Protein AF-A0AAV4QN99-F1 (afdb_monomer_lite)

pLDDT: mean 83.38, std 10.99, range [35.06, 96.81]

Foldseek 3Di:
DLCLLPVVLLCLAQVLVLVLVVLVVLLVVQDDDDDLVVLVVVLVVLVVVLLVVLVVVLVVCVVVVPPVSVLSVLVNVLLCVLCVVVVVVDVVVDDDDDPVNVVVSLVRSLPVSLVVLVVVVVVCSVVLSVQQLQVFQPDASVVVSNVVSSVSSCVSCSSVSSCSSSDPCSPVSSVVSVVSNVVSVCCLVVHCSSPNADPDPVRGRDQDKDKDKDFDADPVRHTPDIDIDIDGGRSHNCGCVVVVVVPVVVVPDDDDDPVPPD

Radius of gyration: 26.8 Å; chains: 1; bounding box: 78×37×74 Å

Structure (mmCIF, N/CA/C/O backbone):
data_AF-A0AAV4QN99-F1
#
_entry.id   AF-A0AAV4QN99-F1
#
loop_
_atom_site.group_PDB
_atom_site.id
_atom_site.type_symbol
_atom_site.label_atom_id
_atom_site.label_alt_id
_atom_site.label_comp_id
_atom_site.label_asym_id
_atom_site.label_entity_id
_atom_site.label_seq_id
_atom_site.pdbx_PDB_ins_code
_atom_site.Cartn_x
_atom_site.Cartn_y
_atom_site.Cartn_z
_atom_site.occupancy
_atom_site.B_iso_or_equiv
_atom_site.auth_seq_id
_atom_site.auth_comp_id
_atom_site.auth_asym_id
_atom_site.auth_atom_id
_atom_site.pdbx_PDB_model_num
ATOM 1 N N . MET A 1 1 ? -4.258 -3.220 14.840 1.00 84.44 1 MET A N 1
ATOM 2 C CA . MET A 1 1 ? -5.247 -2.124 14.948 1.00 84.44 1 MET A CA 1
ATOM 3 C C . MET A 1 1 ? -4.637 -0.734 15.133 1.00 84.44 1 MET A C 1
ATOM 5 O O . MET A 1 1 ? -5.381 0.238 15.104 1.00 84.44 1 MET A O 1
ATOM 9 N N . SER A 1 2 ? -3.315 -0.587 15.288 1.00 87.25 2 SER A N 1
ATOM 10 C CA . SER A 1 2 ? -2.659 0.716 15.518 1.00 87.25 2 SER A CA 1
ATOM 11 C C . SER A 1 2 ? -2.941 1.766 14.436 1.00 87.25 2 SER A C 1
ATOM 13 O O . SER A 1 2 ? -2.958 2.962 14.705 1.00 87.25 2 SER A O 1
ATOM 15 N N . TRP A 1 3 ? -3.226 1.319 13.217 1.00 89.19 3 TRP A N 1
ATOM 16 C CA . TRP A 1 3 ? -3.578 2.150 12.072 1.00 89.19 3 TRP A CA 1
ATOM 17 C C . TRP A 1 3 ? -5.011 2.709 12.086 1.00 89.19 3 TRP A C 1
ATOM 19 O O . TRP A 1 3 ? -5.325 3.534 11.235 1.00 89.19 3 TRP A O 1
ATOM 29 N N . TYR A 1 4 ? -5.887 2.291 13.010 1.00 87.81 4 TYR A N 1
ATOM 30 C CA . TYR A 1 4 ? -7.294 2.719 13.007 1.00 87.81 4 TYR A CA 1
ATOM 31 C C . TYR A 1 4 ? -7.446 4.229 13.242 1.00 87.81 4 TYR A C 1
ATOM 33 O O . TYR A 1 4 ? -8.118 4.906 12.469 1.00 87.81 4 TYR A O 1
ATOM 41 N N . ARG A 1 5 ? -6.756 4.770 14.256 1.00 86.75 5 ARG A N 1
ATOM 42 C CA . ARG A 1 5 ? -6.663 6.221 14.496 1.00 86.75 5 ARG A CA 1
ATOM 43 C C . ARG A 1 5 ? -5.752 6.917 13.485 1.00 86.75 5 ARG A C 1
ATOM 45 O O . ARG A 1 5 ? -6.004 8.049 13.090 1.00 86.75 5 ARG A O 1
ATOM 52 N N . SER A 1 6 ? -4.683 6.232 13.089 1.00 88.75 6 SER A N 1
ATOM 53 C CA . SER A 1 6 ? -3.570 6.799 12.325 1.00 88.75 6 SER A CA 1
ATOM 54 C C . SER A 1 6 ? -3.326 6.000 11.034 1.00 88.75 6 SER A C 1
ATOM 56 O O . SER A 1 6 ? -2.376 5.212 10.978 1.00 88.75 6 SER A O 1
ATOM 58 N N . PRO A 1 7 ? -4.141 6.198 9.975 1.00 88.44 7 PRO A N 1
ATOM 59 C CA . PRO A 1 7 ? -4.063 5.440 8.719 1.00 88.44 7 PRO A CA 1
ATOM 60 C C . PRO A 1 7 ? -2.683 5.405 8.060 1.00 88.44 7 PRO A C 1
ATOM 62 O O . PRO A 1 7 ? -2.312 4.420 7.429 1.00 88.44 7 PRO A O 1
ATOM 65 N N . PHE A 1 8 ? -1.885 6.461 8.225 1.00 89.25 8 PHE A N 1
ATOM 66 C CA . PHE A 1 8 ? -0.542 6.550 7.648 1.00 89.25 8 PHE A CA 1
ATOM 67 C C . PHE A 1 8 ? 0.412 5.453 8.155 1.00 89.25 8 PHE A C 1
ATOM 69 O O . PHE A 1 8 ? 1.370 5.106 7.462 1.00 89.25 8 PHE A O 1
ATOM 76 N N . LEU A 1 9 ? 0.141 4.859 9.325 1.00 92.56 9 LEU A N 1
ATOM 77 C CA . LEU A 1 9 ? 0.922 3.740 9.857 1.00 92.56 9 LEU A CA 1
ATOM 78 C C . LEU A 1 9 ? 0.836 2.491 8.970 1.00 92.56 9 LEU A C 1
ATOM 80 O O . LEU A 1 9 ? 1.780 1.703 8.961 1.00 92.56 9 LEU A O 1
ATOM 84 N N . VAL A 1 10 ? -0.237 2.327 8.183 1.00 92.69 10 VAL A N 1
ATOM 85 C CA . VAL A 1 10 ? -0.380 1.220 7.219 1.00 92.69 10 VAL A CA 1
ATOM 86 C C . VAL A 1 10 ? 0.782 1.209 6.228 1.00 92.69 10 VAL A C 1
ATOM 88 O O . VAL A 1 10 ? 1.364 0.159 5.953 1.00 92.69 10 VAL A O 1
ATOM 91 N N . THR A 1 11 ? 1.166 2.384 5.728 1.00 91.69 11 THR A N 1
ATOM 92 C CA . THR A 1 11 ? 2.253 2.530 4.755 1.00 91.69 11 THR A CA 1
ATOM 93 C C . THR A 1 11 ? 3.586 2.075 5.336 1.00 91.69 11 THR A C 1
ATOM 95 O O . THR A 1 11 ? 4.326 1.356 4.673 1.00 91.69 11 THR A O 1
ATOM 98 N N . GLY A 1 12 ? 3.885 2.449 6.580 1.00 92.25 12 GLY A N 1
ATOM 99 C CA . GLY A 1 12 ? 5.125 2.060 7.250 1.00 92.25 12 GLY A CA 1
ATOM 100 C C . GLY A 1 12 ? 5.166 0.579 7.628 1.00 92.25 12 GLY A C 1
ATOM 101 O O . GLY A 1 12 ? 6.139 -0.111 7.331 1.00 92.25 12 GLY A O 1
ATOM 102 N N . LEU A 1 13 ? 4.089 0.085 8.241 1.00 92.81 13 LEU A N 1
ATOM 103 C CA . LEU A 1 13 ? 4.016 -1.275 8.777 1.00 92.81 13 LEU A CA 1
ATOM 104 C C . LEU A 1 13 ? 3.879 -2.330 7.678 1.00 92.81 13 LEU A C 1
ATOM 106 O O . LEU A 1 13 ? 4.613 -3.316 7.679 1.00 92.81 13 LEU A O 1
ATOM 110 N N . TYR A 1 14 ? 2.955 -2.127 6.737 1.00 94.25 14 TYR A N 1
ATOM 111 C CA . TYR A 1 14 ? 2.628 -3.106 5.695 1.00 94.25 14 TYR A CA 1
ATOM 112 C C . TYR A 1 14 ? 3.170 -2.700 4.329 1.00 94.25 14 TYR A C 1
ATOM 114 O O . TYR A 1 14 ? 3.634 -3.550 3.573 1.00 94.25 14 TYR A O 1
ATOM 122 N N . GLY A 1 15 ? 3.145 -1.406 4.002 1.00 93.81 15 GLY A N 1
ATOM 123 C CA . GLY A 1 15 ? 3.606 -0.911 2.706 1.00 93.81 15 GLY A CA 1
ATOM 124 C C . GLY A 1 15 ? 5.106 -1.132 2.496 1.00 93.81 15 GLY A C 1
ATOM 125 O O . GLY A 1 15 ? 5.519 -1.819 1.561 1.00 93.81 15 GLY A O 1
ATOM 126 N N . CYS A 1 16 ? 5.929 -0.594 3.399 1.00 94.38 16 CYS A N 1
ATOM 127 C CA . CYS A 1 16 ? 7.385 -0.703 3.331 1.00 94.38 16 CYS A CA 1
ATOM 128 C C . CYS A 1 16 ? 7.878 -2.143 3.507 1.00 94.38 16 CYS A C 1
ATOM 130 O O . CYS A 1 16 ? 8.822 -2.537 2.825 1.00 94.38 16 CYS A O 1
ATOM 132 N N . SER A 1 17 ? 7.241 -2.936 4.373 1.00 94.75 17 SER A N 1
ATOM 133 C CA . SER A 1 17 ? 7.597 -4.347 4.571 1.00 94.75 17 SER A CA 1
ATOM 134 C C . SER A 1 17 ? 7.283 -5.191 3.333 1.00 94.75 17 SER A C 1
ATOM 136 O O . SER A 1 17 ? 8.145 -5.946 2.882 1.00 94.75 17 SER A O 1
ATOM 138 N N . SER A 1 18 ? 6.111 -4.995 2.718 1.00 94.62 18 SER A N 1
ATOM 139 C CA . SER A 1 18 ? 5.750 -5.642 1.449 1.00 94.62 18 SER A CA 1
ATOM 140 C C . SER A 1 18 ? 6.721 -5.252 0.340 1.00 94.62 18 SER A C 1
ATOM 142 O O . SER A 1 18 ? 7.233 -6.113 -0.370 1.00 94.62 18 SER A O 1
ATOM 144 N N . LEU A 1 19 ? 7.033 -3.958 0.219 1.00 93.19 19 LEU A N 1
ATOM 145 C CA . LEU A 1 19 ? 7.965 -3.473 -0.790 1.00 93.19 19 LEU A CA 1
ATOM 146 C C . LEU A 1 19 ? 9.373 -4.050 -0.588 1.00 93.19 19 LEU A C 1
ATOM 148 O O . LEU A 1 19 ? 9.998 -4.489 -1.551 1.00 93.19 19 LEU A O 1
ATOM 152 N N . ALA A 1 20 ? 9.859 -4.103 0.655 1.00 92.88 20 ALA A N 1
ATOM 153 C CA . ALA A 1 20 ? 11.149 -4.701 0.980 1.00 92.88 20 ALA A CA 1
ATOM 154 C C . ALA A 1 20 ? 11.191 -6.189 0.610 1.00 92.88 20 ALA A C 1
ATOM 156 O O . ALA A 1 20 ? 12.162 -6.629 -0.003 1.00 92.88 20 ALA A O 1
ATOM 157 N N . ALA A 1 21 ? 10.134 -6.944 0.929 1.00 92.31 21 ALA A N 1
ATOM 158 C CA . ALA A 1 21 ? 10.026 -8.359 0.590 1.00 92.31 21 ALA A CA 1
ATOM 159 C C . ALA A 1 21 ? 10.030 -8.583 -0.928 1.00 92.31 21 ALA A C 1
ATOM 161 O O . ALA A 1 21 ? 10.769 -9.432 -1.425 1.00 92.31 21 ALA A O 1
ATOM 162 N N . ILE A 1 22 ? 9.269 -7.783 -1.679 1.00 90.12 22 ILE A N 1
ATOM 163 C CA . ILE A 1 22 ? 9.217 -7.907 -3.137 1.00 90.12 22 ILE A CA 1
ATOM 164 C C . ILE A 1 22 ? 10.570 -7.542 -3.769 1.00 90.12 22 ILE A C 1
ATOM 166 O O . ILE A 1 22 ? 11.080 -8.293 -4.602 1.00 90.12 22 ILE A O 1
ATOM 170 N N . ILE A 1 23 ? 11.202 -6.440 -3.341 1.00 89.75 23 ILE A N 1
ATOM 171 C CA . ILE A 1 23 ? 12.539 -6.059 -3.827 1.00 89.75 23 ILE A CA 1
ATOM 172 C C . ILE A 1 23 ? 13.564 -7.139 -3.482 1.00 89.75 23 ILE A C 1
ATOM 174 O O . ILE A 1 23 ? 14.418 -7.448 -4.310 1.00 89.75 23 ILE A O 1
ATOM 178 N N . PHE A 1 24 ? 13.482 -7.729 -2.288 1.00 89.81 24 PHE A N 1
ATOM 179 C CA . PHE A 1 24 ? 14.359 -8.820 -1.883 1.00 89.81 24 PHE A CA 1
ATOM 180 C C . PHE A 1 24 ? 14.216 -10.022 -2.820 1.00 89.81 24 PHE A C 1
ATOM 182 O O . PHE A 1 24 ? 15.220 -10.455 -3.382 1.00 89.81 24 PHE A O 1
ATOM 189 N N . ILE A 1 25 ? 12.989 -10.488 -3.078 1.00 88.94 25 ILE A N 1
ATOM 190 C CA . ILE A 1 25 ? 12.719 -11.604 -3.999 1.00 88.94 25 ILE A CA 1
ATOM 191 C C . ILE A 1 25 ? 13.273 -11.303 -5.396 1.00 88.94 25 ILE A C 1
ATOM 193 O O . ILE A 1 25 ? 14.005 -12.117 -5.957 1.00 88.94 25 ILE A O 1
ATOM 197 N N . HIS A 1 26 ? 13.005 -10.113 -5.940 1.00 84.56 26 HIS A N 1
ATOM 198 C CA . HIS A 1 26 ? 13.547 -9.723 -7.243 1.00 84.56 26 HIS A CA 1
ATOM 199 C C . HIS A 1 26 ? 15.074 -9.608 -7.235 1.00 84.56 26 HIS A C 1
ATOM 201 O O . HIS A 1 26 ? 15.717 -9.976 -8.214 1.00 84.56 26 HIS A O 1
ATOM 207 N N . SER A 1 27 ? 15.684 -9.164 -6.136 1.00 83.88 27 SER A N 1
ATOM 208 C CA . SER A 1 27 ? 17.141 -9.053 -6.042 1.00 83.88 27 SER A CA 1
ATOM 209 C C . SER A 1 27 ? 17.859 -10.403 -6.105 1.00 83.88 27 SER A C 1
ATOM 211 O O . SER A 1 27 ? 18.989 -10.449 -6.582 1.00 83.88 27 SER A O 1
ATOM 213 N N . LEU A 1 28 ? 17.201 -11.498 -5.702 1.00 83.50 28 LEU A N 1
ATOM 214 C CA . LEU A 1 28 ? 17.744 -12.857 -5.829 1.00 83.50 28 LEU A CA 1
ATOM 215 C C . LEU A 1 28 ? 17.850 -13.315 -7.290 1.00 83.50 28 LEU A C 1
ATOM 217 O O . LEU A 1 28 ? 18.632 -14.209 -7.597 1.00 83.50 28 LEU A O 1
ATOM 221 N N . THR A 1 29 ? 17.069 -12.709 -8.189 1.00 78.25 29 THR A N 1
ATOM 222 C CA . THR A 1 29 ? 17.077 -13.045 -9.623 1.00 78.25 29 THR A CA 1
ATOM 223 C C . THR A 1 29 ? 18.205 -12.362 -10.396 1.00 78.25 29 THR A C 1
ATOM 225 O O . THR A 1 29 ? 18.486 -12.751 -11.526 1.00 78.25 29 THR A O 1
ATOM 228 N N . ILE A 1 30 ? 18.865 -11.365 -9.796 1.00 74.19 30 ILE A N 1
ATOM 229 C CA . ILE A 1 30 ? 19.976 -10.643 -10.419 1.00 74.19 30 ILE A CA 1
ATOM 230 C C . ILE A 1 30 ? 21.217 -11.539 -10.372 1.00 74.19 30 ILE A C 1
ATOM 232 O O . ILE A 1 30 ? 21.735 -11.839 -9.296 1.00 74.19 30 ILE A O 1
ATOM 236 N N . GLN A 1 31 ? 21.701 -11.958 -11.539 1.00 64.06 31 GLN A N 1
ATOM 237 C CA . GLN A 1 31 ? 22.880 -12.811 -11.674 1.00 64.06 31 GLN A CA 1
ATOM 238 C C . GLN A 1 31 ? 24.068 -12.008 -12.213 1.00 64.06 31 GLN A C 1
ATOM 240 O O . GLN A 1 31 ? 23.951 -11.339 -13.230 1.00 64.06 31 GLN A O 1
ATOM 245 N N . GLY A 1 32 ? 25.221 -12.124 -11.547 1.00 64.75 32 GLY A N 1
ATOM 246 C CA . GLY A 1 32 ? 26.526 -11.719 -12.083 1.00 64.75 32 GLY A CA 1
ATOM 247 C C . GLY A 1 32 ? 26.747 -10.223 -12.349 1.00 64.75 32 GLY A C 1
ATOM 248 O O . GLY A 1 32 ? 25.887 -9.363 -12.152 1.00 64.75 32 GLY A O 1
ATOM 249 N N . GLU A 1 33 ? 27.966 -9.907 -12.784 1.00 67.56 33 GLU A N 1
ATOM 250 C CA . GLU A 1 33 ? 28.327 -8.580 -13.279 1.00 67.56 33 GLU A CA 1
ATOM 251 C C . GLU A 1 33 ? 27.932 -8.457 -14.754 1.00 67.56 33 GLU A C 1
ATOM 253 O O . GLU A 1 33 ? 28.650 -8.893 -15.647 1.00 67.56 33 GLU A O 1
ATOM 258 N N . GLU A 1 34 ? 26.764 -7.870 -15.007 1.00 74.81 34 GLU A N 1
ATOM 259 C CA . GLU A 1 34 ? 26.289 -7.583 -16.366 1.00 74.81 34 GLU A CA 1
ATOM 260 C C . GLU A 1 34 ? 26.664 -6.170 -16.802 1.00 74.81 34 GLU A C 1
ATOM 262 O O . GLU A 1 34 ? 26.640 -5.220 -16.004 1.00 74.81 34 GLU A O 1
ATOM 267 N N . SER A 1 35 ? 26.955 -6.010 -18.094 1.00 80.56 35 SER A N 1
ATOM 268 C CA . SER A 1 35 ? 27.187 -4.690 -18.667 1.00 80.56 35 SER A CA 1
ATOM 269 C C . SER A 1 35 ? 25.916 -3.837 -18.577 1.00 80.56 35 SER A C 1
ATOM 271 O O . SER A 1 35 ? 24.788 -4.330 -18.613 1.00 80.56 35 SER A O 1
ATOM 273 N N . ILE A 1 36 ? 26.079 -2.514 -18.499 1.00 77.06 36 ILE A N 1
ATOM 274 C CA . ILE A 1 36 ? 24.941 -1.581 -18.423 1.00 77.06 36 ILE A CA 1
ATOM 275 C C . ILE A 1 36 ? 23.987 -1.779 -19.610 1.00 77.06 36 ILE A C 1
ATOM 277 O O . ILE A 1 36 ? 22.775 -1.696 -19.444 1.00 77.06 36 ILE A O 1
ATOM 281 N N . ARG A 1 37 ? 24.522 -2.078 -20.800 1.00 77.25 37 ARG A N 1
ATOM 282 C CA . ARG A 1 37 ? 23.725 -2.296 -22.011 1.00 77.25 37 ARG A CA 1
ATOM 283 C C . ARG A 1 37 ? 22.851 -3.546 -21.911 1.00 77.25 37 ARG A C 1
ATOM 285 O O . ARG A 1 37 ? 21.687 -3.483 -22.284 1.00 77.25 37 ARG A O 1
ATOM 292 N N . GLU A 1 38 ? 23.384 -4.649 -21.393 1.00 79.31 38 GLU A N 1
ATOM 293 C CA . GLU A 1 38 ? 22.618 -5.890 -21.199 1.00 79.31 38 GLU A CA 1
ATOM 294 C C . GLU A 1 38 ? 21.484 -5.698 -20.189 1.00 79.31 38 GLU A C 1
ATOM 296 O O . GLU A 1 38 ? 20.373 -6.167 -20.428 1.00 79.31 38 GLU A O 1
ATOM 301 N N . LYS A 1 39 ? 21.719 -4.925 -19.120 1.00 78.88 39 LYS A N 1
ATOM 302 C CA . LYS A 1 39 ? 20.682 -4.592 -18.129 1.00 78.88 39 LYS A CA 1
ATOM 303 C C . LYS A 1 39 ? 19.500 -3.835 -18.737 1.00 78.88 39 LYS A C 1
ATOM 305 O O . LYS A 1 39 ? 18.359 -4.131 -18.398 1.00 78.88 39 LYS A O 1
ATOM 310 N N . TRP A 1 40 ? 19.758 -2.893 -19.648 1.00 78.06 40 TRP A N 1
ATOM 311 C CA . TRP A 1 40 ? 18.695 -2.158 -20.347 1.00 78.06 40 TRP A CA 1
ATOM 312 C C . TRP A 1 40 ? 17.931 -3.031 -21.346 1.00 78.06 40 TRP A C 1
ATOM 314 O O . TRP A 1 40 ? 16.710 -2.977 -21.373 1.00 78.06 40 TRP A O 1
ATOM 324 N N . VAL A 1 41 ? 18.617 -3.905 -22.091 1.00 80.94 41 VAL A N 1
ATOM 325 C CA . VAL A 1 41 ? 17.942 -4.859 -22.993 1.00 80.94 41 VAL A CA 1
ATOM 326 C C . VAL A 1 41 ? 17.048 -5.823 -22.209 1.00 80.94 41 VAL A C 1
ATOM 328 O O . VAL A 1 41 ? 15.947 -6.153 -22.643 1.00 80.94 41 VAL A O 1
ATOM 331 N N . LYS A 1 42 ? 17.489 -6.273 -21.030 1.00 82.00 42 LYS A N 1
ATOM 332 C CA . LYS A 1 42 ? 16.642 -7.079 -20.145 1.00 82.00 42 LYS A CA 1
ATOM 333 C C . LYS A 1 42 ? 15.434 -6.296 -19.652 1.00 82.00 42 LYS A C 1
ATOM 335 O O . LYS A 1 42 ? 14.334 -6.838 -19.657 1.00 82.00 42 LYS A O 1
ATOM 340 N N . GLU A 1 43 ? 15.627 -5.044 -19.245 1.00 83.69 43 GLU A N 1
ATOM 341 C CA . GLU A 1 43 ? 14.530 -4.161 -18.842 1.00 83.69 43 GLU A CA 1
ATOM 342 C C . GLU A 1 43 ? 13.476 -4.027 -19.952 1.00 83.69 43 GLU A C 1
ATOM 344 O O . GLU A 1 43 ? 12.299 -4.214 -19.653 1.00 83.69 43 GLU A O 1
ATOM 349 N N . ASP A 1 44 ? 13.879 -3.830 -21.216 1.00 82.12 44 ASP A N 1
ATOM 350 C CA . ASP A 1 44 ? 12.967 -3.809 -22.373 1.00 82.12 44 ASP A CA 1
ATOM 351 C C . ASP A 1 44 ? 12.118 -5.096 -22.457 1.00 82.12 44 ASP A C 1
ATOM 353 O O . ASP A 1 44 ? 10.891 -5.037 -22.564 1.00 82.12 44 ASP A O 1
ATOM 357 N N . ILE A 1 45 ? 12.755 -6.270 -22.350 1.00 84.44 45 ILE A N 1
ATOM 358 C CA . ILE A 1 45 ? 12.069 -7.572 -22.431 1.00 84.44 45 ILE A CA 1
ATOM 359 C C . ILE A 1 45 ? 11.069 -7.741 -21.282 1.00 84.44 45 ILE A C 1
ATOM 361 O O . ILE A 1 45 ? 9.924 -8.148 -21.498 1.00 84.44 45 ILE A O 1
ATOM 365 N N . TYR A 1 46 ? 11.482 -7.435 -20.050 1.00 85.31 46 TYR A N 1
ATOM 366 C CA . TYR A 1 46 ? 10.594 -7.540 -18.895 1.00 85.31 46 TYR A CA 1
ATOM 367 C C . TYR A 1 46 ? 9.451 -6.520 -18.958 1.00 85.31 46 TYR A C 1
ATOM 369 O O . TYR A 1 46 ? 8.340 -6.831 -18.522 1.00 85.31 46 TYR A O 1
ATOM 377 N N . PHE A 1 47 ? 9.687 -5.330 -19.515 1.00 86.38 47 PHE A N 1
ATOM 378 C CA . PHE A 1 47 ? 8.643 -4.337 -19.736 1.00 86.38 47 PHE A CA 1
ATOM 379 C C . PHE A 1 47 ? 7.578 -4.842 -20.703 1.00 86.38 47 PHE A C 1
ATOM 381 O O . PHE A 1 47 ? 6.387 -4.758 -20.395 1.00 86.38 47 PHE A O 1
ATOM 388 N N . ASP A 1 48 ? 7.988 -5.397 -21.843 1.00 87.12 48 ASP A N 1
ATOM 389 C CA . ASP A 1 48 ? 7.057 -5.949 -22.825 1.00 87.12 48 ASP A CA 1
ATOM 390 C C . ASP A 1 48 ? 6.264 -7.125 -22.242 1.00 87.12 48 ASP A C 1
ATOM 392 O O . ASP A 1 48 ? 5.045 -7.191 -22.421 1.00 87.12 48 ASP A O 1
ATOM 396 N N . ALA A 1 49 ? 6.916 -8.004 -21.474 1.00 89.19 49 ALA A N 1
ATOM 397 C CA . ALA A 1 49 ? 6.250 -9.100 -20.775 1.00 89.19 49 ALA A CA 1
ATOM 398 C C . ALA A 1 49 ? 5.222 -8.593 -19.746 1.00 89.19 49 ALA A C 1
ATOM 400 O O . ALA A 1 49 ? 4.073 -9.040 -19.748 1.00 89.19 49 ALA A O 1
ATOM 401 N N . ALA A 1 50 ? 5.597 -7.625 -18.902 1.00 88.81 50 ALA A N 1
ATOM 402 C CA . ALA A 1 50 ? 4.687 -7.017 -17.933 1.00 88.81 50 ALA A CA 1
ATOM 403 C C . ALA A 1 50 ? 3.498 -6.346 -18.636 1.00 88.81 50 ALA A C 1
ATO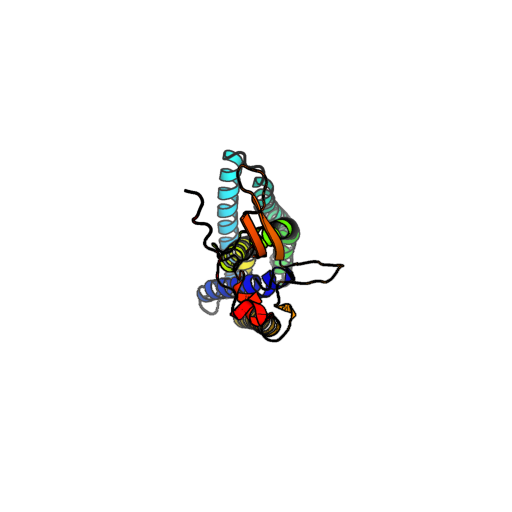M 405 O O . ALA A 1 50 ? 2.350 -6.552 -18.245 1.00 88.81 50 ALA A O 1
ATOM 406 N N . ARG A 1 51 ? 3.749 -5.605 -19.722 1.00 90.19 51 ARG A N 1
ATOM 407 C CA . ARG A 1 51 ? 2.701 -4.970 -20.526 1.00 90.19 51 ARG A CA 1
ATOM 408 C C . ARG A 1 51 ? 1.714 -5.998 -21.082 1.00 90.19 51 ARG A C 1
ATOM 410 O O . ARG A 1 51 ? 0.513 -5.757 -21.020 1.00 90.19 51 ARG A O 1
ATOM 417 N N . LEU A 1 52 ? 2.187 -7.135 -21.596 1.00 92.06 52 LEU A N 1
ATOM 418 C CA . LEU A 1 52 ? 1.314 -8.205 -22.098 1.00 92.06 52 LEU A CA 1
ATOM 419 C C . LEU A 1 52 ? 0.419 -8.786 -20.996 1.00 92.06 52 LEU A C 1
ATOM 421 O O . LEU A 1 52 ? -0.770 -8.997 -21.232 1.00 92.06 52 LEU A O 1
ATOM 425 N N . ILE A 1 53 ? 0.956 -8.981 -19.788 1.00 92.06 53 ILE A N 1
ATOM 426 C CA . ILE A 1 53 ? 0.171 -9.425 -18.625 1.00 92.06 53 ILE A CA 1
ATOM 427 C C . ILE A 1 53 ? -0.932 -8.407 -18.303 1.00 92.06 53 ILE A C 1
ATOM 429 O O . ILE A 1 53 ? -2.088 -8.779 -18.105 1.00 92.06 53 ILE A O 1
ATOM 433 N N . TRP A 1 54 ? -0.610 -7.113 -18.302 1.00 92.00 54 TRP A N 1
ATOM 434 C CA . TRP A 1 54 ? -1.595 -6.062 -18.044 1.00 92.00 54 TRP A CA 1
ATOM 435 C C . TRP A 1 54 ? -2.650 -5.936 -19.148 1.00 92.00 54 TRP A C 1
ATOM 437 O O . TRP A 1 54 ? -3.823 -5.738 -18.837 1.00 92.00 54 TRP A O 1
ATOM 447 N N . ILE A 1 55 ? -2.269 -6.116 -20.417 1.00 94.19 55 ILE A N 1
ATOM 448 C CA . ILE A 1 55 ? -3.210 -6.184 -21.546 1.00 94.19 55 ILE A CA 1
ATOM 449 C C . ILE A 1 55 ? -4.166 -7.365 -21.375 1.00 94.19 55 ILE A C 1
ATOM 451 O O . ILE A 1 55 ? -5.366 -7.210 -21.578 1.00 94.19 55 ILE A O 1
ATOM 455 N N . PHE A 1 56 ? -3.661 -8.531 -20.973 1.00 94.88 56 PHE A N 1
ATOM 456 C CA . PHE A 1 56 ? -4.495 -9.703 -20.726 1.00 94.88 56 PHE A CA 1
ATOM 457 C C . PHE A 1 56 ? -5.562 -9.426 -19.655 1.00 94.88 56 PHE A C 1
ATOM 459 O O . PHE A 1 56 ? -6.744 -9.679 -19.891 1.00 94.88 56 PHE A O 1
ATOM 466 N N . PHE A 1 57 ? -5.180 -8.827 -18.521 1.00 93.06 57 PHE A N 1
ATOM 467 C CA . PHE A 1 57 ? -6.146 -8.424 -17.492 1.00 93.06 57 PHE A CA 1
ATOM 468 C C . PHE A 1 57 ? -7.133 -7.365 -17.988 1.00 93.06 57 PHE A C 1
ATOM 470 O O . PHE A 1 57 ? -8.325 -7.474 -17.709 1.00 93.06 57 PHE A O 1
ATOM 477 N N . LEU A 1 58 ? -6.664 -6.372 -18.749 1.00 94.56 58 LEU A N 1
ATOM 478 C CA . LEU A 1 58 ? -7.523 -5.350 -19.344 1.00 94.56 58 LEU A CA 1
ATOM 479 C C . LEU A 1 58 ? -8.598 -5.976 -20.243 1.00 94.56 58 LEU A C 1
ATOM 481 O O . LEU A 1 58 ? -9.774 -5.660 -20.090 1.00 94.56 58 LEU A O 1
ATOM 485 N N . VAL A 1 59 ? -8.212 -6.897 -21.132 1.00 95.38 59 VAL A N 1
ATOM 486 C CA . VAL A 1 59 ? -9.148 -7.593 -22.027 1.00 95.38 59 VAL A CA 1
ATOM 487 C C . VAL A 1 59 ? -10.170 -8.397 -21.226 1.00 95.38 59 VAL A C 1
ATOM 489 O O . VAL A 1 59 ? -11.359 -8.316 -21.517 1.00 95.38 59 VAL A O 1
ATOM 492 N N . ILE A 1 60 ? -9.745 -9.130 -20.192 1.00 96.06 60 ILE A N 1
ATOM 493 C CA . ILE A 1 60 ? -10.670 -9.890 -19.335 1.00 96.06 60 ILE A CA 1
ATOM 494 C C . ILE A 1 60 ? -11.685 -8.968 -18.654 1.00 96.06 60 ILE A C 1
ATOM 496 O O . ILE A 1 60 ? -12.880 -9.261 -18.668 1.00 96.06 60 ILE A O 1
ATOM 500 N N . LEU A 1 61 ? -11.227 -7.863 -18.063 1.00 94.19 61 LEU A N 1
ATOM 501 C CA . LEU A 1 61 ? -12.099 -6.919 -17.359 1.00 94.19 61 LEU A CA 1
ATOM 502 C C . LEU A 1 61 ? -13.093 -6.243 -18.307 1.00 94.19 61 LEU A C 1
ATOM 504 O O . LEU A 1 61 ? -14.252 -6.052 -17.940 1.00 94.19 61 LEU A O 1
ATOM 508 N N . GLU A 1 62 ? -12.657 -5.936 -19.528 1.00 94.62 62 GLU A N 1
ATOM 509 C CA . GLU A 1 62 ? -13.506 -5.344 -20.558 1.00 94.62 62 GLU A CA 1
ATOM 510 C C . GLU A 1 62 ? -14.559 -6.339 -21.067 1.00 94.62 62 GLU A C 1
ATOM 512 O O . GLU A 1 62 ? -15.740 -6.005 -21.163 1.00 94.62 62 GLU A O 1
ATOM 517 N N . LEU A 1 63 ? -14.174 -7.600 -21.299 1.00 95.88 63 LEU A N 1
ATOM 518 C CA . LEU A 1 63 ? -15.113 -8.674 -21.648 1.00 95.88 63 LEU A CA 1
ATOM 519 C C . LEU A 1 63 ? -16.136 -8.923 -20.531 1.00 95.88 63 LEU A C 1
ATOM 521 O O . LEU A 1 63 ? -17.309 -9.176 -20.809 1.00 95.88 63 LEU A O 1
ATOM 525 N N . ALA A 1 64 ? -15.710 -8.806 -19.272 1.00 95.56 64 ALA A N 1
ATOM 526 C CA . ALA A 1 64 ? -16.576 -8.892 -18.101 1.00 95.56 64 ALA A CA 1
ATOM 527 C C . ALA A 1 64 ? -17.422 -7.624 -17.860 1.00 95.56 64 ALA A C 1
ATOM 529 O O . ALA A 1 64 ? -18.243 -7.617 -16.943 1.00 95.56 64 ALA A O 1
ATOM 530 N N . LYS A 1 65 ? -17.251 -6.565 -18.669 1.00 93.69 65 LYS A N 1
ATOM 531 C CA . LYS A 1 65 ? -17.935 -5.265 -18.545 1.00 93.69 65 LYS A CA 1
ATOM 532 C C . LYS A 1 65 ? -17.769 -4.628 -17.160 1.00 93.69 65 LYS A C 1
ATOM 534 O O . LYS A 1 65 ? -18.703 -4.042 -16.610 1.00 93.69 65 LYS A O 1
ATOM 539 N N . ILE A 1 66 ? -16.579 -4.761 -16.578 1.00 94.00 66 ILE A N 1
ATOM 540 C CA . ILE A 1 66 ? -16.263 -4.198 -15.267 1.00 94.00 66 ILE A CA 1
ATOM 541 C C . ILE A 1 66 ? -15.792 -2.752 -15.435 1.00 94.00 66 ILE A C 1
ATOM 543 O O . ILE A 1 66 ? -14.751 -2.490 -16.032 1.00 94.00 66 ILE A O 1
ATOM 547 N N . ASN A 1 67 ? -16.511 -1.814 -14.814 1.00 89.19 67 ASN A N 1
ATOM 548 C CA . ASN A 1 67 ? -16.233 -0.377 -14.927 1.00 89.19 67 ASN A CA 1
ATOM 549 C C . ASN A 1 67 ? -14.836 0.045 -14.445 1.00 89.19 67 ASN A C 1
ATOM 551 O O . ASN A 1 67 ? -14.389 1.121 -14.814 1.00 89.19 67 ASN A O 1
ATOM 555 N N . SER A 1 68 ? -14.138 -0.754 -13.627 1.00 89.38 68 SER A N 1
ATOM 556 C CA . SER A 1 68 ? -12.770 -0.458 -13.169 1.00 89.38 68 SER A CA 1
ATOM 557 C C . SER A 1 68 ? -11.675 -0.791 -14.194 1.00 89.38 68 SER A C 1
ATOM 559 O O . SER A 1 68 ? -10.494 -0.5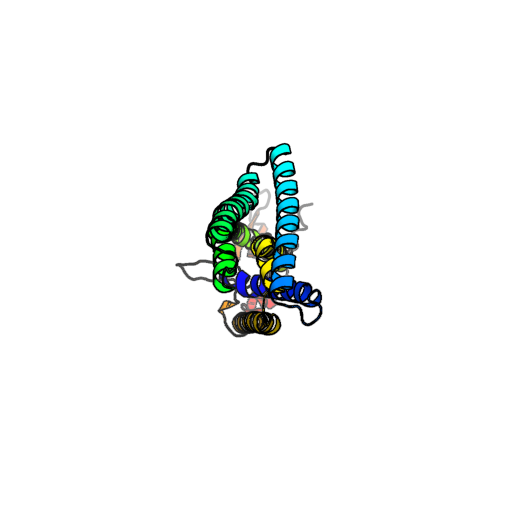67 -13.908 1.00 89.38 68 SER A O 1
ATOM 561 N N . SER A 1 69 ? -12.033 -1.260 -15.400 1.00 92.00 69 SER A N 1
ATOM 562 C CA . SER A 1 69 ? -11.082 -1.533 -16.491 1.00 92.00 69 SER A CA 1
ATOM 563 C C . SER A 1 69 ? -10.242 -0.303 -16.866 1.00 92.00 69 SER A C 1
ATOM 565 O O . SER A 1 69 ? -9.086 -0.448 -17.267 1.00 92.00 69 SER A O 1
ATOM 567 N N . PHE A 1 70 ? -10.745 0.917 -16.630 1.00 90.38 70 PHE A N 1
ATOM 568 C CA . PHE A 1 70 ? -10.015 2.163 -16.894 1.00 90.38 70 PHE A CA 1
ATOM 569 C C . PHE A 1 70 ? -8.664 2.259 -16.161 1.00 90.38 70 PHE A C 1
ATOM 571 O O . PHE A 1 70 ? -7.730 2.856 -16.696 1.00 90.38 70 PHE A O 1
ATOM 578 N N . ILE A 1 71 ? -8.526 1.656 -14.970 1.00 90.00 71 ILE A N 1
ATOM 579 C CA . ILE A 1 71 ? -7.263 1.653 -14.212 1.00 90.00 71 ILE A CA 1
ATOM 580 C C . ILE A 1 71 ? -6.207 0.867 -14.993 1.00 90.00 71 ILE A C 1
ATOM 582 O O . ILE A 1 71 ? -5.105 1.360 -15.220 1.00 90.00 71 ILE A O 1
ATOM 586 N N . PHE A 1 72 ? -6.583 -0.323 -15.466 1.00 91.06 72 PHE A N 1
ATOM 587 C CA . PHE A 1 72 ? -5.751 -1.204 -16.289 1.00 91.06 72 PHE A CA 1
ATOM 588 C C . PHE A 1 72 ? -5.503 -0.620 -17.681 1.00 91.06 72 PHE A C 1
ATOM 590 O O . PHE A 1 72 ? -4.454 -0.857 -18.276 1.00 91.06 72 PHE A O 1
ATOM 597 N N . CYS A 1 73 ? -6.432 0.189 -18.189 1.00 92.62 73 CYS A N 1
ATOM 598 C CA . CYS A 1 73 ? -6.233 0.950 -19.411 1.00 92.62 73 CYS A CA 1
ATOM 599 C C . CYS A 1 73 ? -5.144 2.014 -19.211 1.00 92.62 73 CYS A C 1
ATOM 601 O O . CYS A 1 73 ? -4.186 2.036 -19.976 1.00 92.62 73 CYS A O 1
ATOM 603 N N . ALA A 1 74 ? -5.207 2.826 -18.148 1.00 91.50 74 ALA A N 1
ATOM 604 C CA . ALA A 1 74 ? -4.199 3.849 -17.846 1.00 91.50 74 ALA A CA 1
ATOM 605 C C . ALA A 1 74 ? -2.801 3.238 -17.597 1.00 91.50 74 ALA A C 1
ATOM 607 O O . ALA A 1 74 ? -1.866 3.531 -18.345 1.00 91.50 74 ALA A O 1
ATOM 608 N N . TRP A 1 75 ? -2.694 2.346 -16.602 1.00 90.19 75 TRP A N 1
ATOM 609 C CA . TRP A 1 75 ? -2.159 0.993 -16.788 1.00 90.19 75 TRP A CA 1
ATOM 610 C C . TRP A 1 75 ? -1.141 0.723 -17.908 1.00 90.19 75 TRP A C 1
ATOM 612 O O . TRP A 1 75 ? 0.074 0.667 -17.741 1.00 90.19 75 TRP A O 1
ATOM 622 N N . VAL A 1 76 ? -1.712 0.487 -19.089 1.00 92.31 76 VAL A N 1
ATOM 623 C CA . VAL A 1 76 ? -1.053 0.058 -20.325 1.00 92.31 76 VAL A CA 1
ATOM 624 C C . VAL A 1 76 ? -0.812 1.238 -21.267 1.00 92.31 76 VAL A C 1
ATOM 626 O O . VAL A 1 76 ? 0.242 1.322 -21.901 1.00 92.31 76 VAL A O 1
ATOM 629 N N . LEU A 1 77 ? -1.780 2.150 -21.370 1.00 92.19 77 LEU A N 1
ATOM 630 C CA . LEU A 1 77 ? -1.823 3.219 -22.360 1.00 92.19 77 LEU A CA 1
ATOM 631 C C . LEU A 1 77 ? -0.672 4.205 -22.169 1.00 92.19 77 LEU A C 1
ATOM 633 O O . LEU A 1 77 ? 0.081 4.442 -23.111 1.00 92.19 77 LEU A O 1
ATOM 637 N N . PHE A 1 78 ? -0.498 4.755 -20.965 1.00 91.19 78 PHE A N 1
ATOM 638 C CA . PHE A 1 78 ? 0.524 5.780 -20.730 1.00 91.19 78 PHE A CA 1
ATOM 639 C C . PHE A 1 78 ? 1.952 5.238 -20.892 1.00 91.19 78 PHE A C 1
ATOM 641 O O . PHE A 1 78 ? 2.717 5.868 -21.630 1.00 91.19 78 PHE A O 1
ATOM 648 N N . PRO A 1 79 ? 2.320 4.065 -20.330 1.00 89.31 79 PRO A N 1
ATOM 649 C CA . PRO A 1 79 ? 3.625 3.464 -20.594 1.00 89.31 79 PRO A CA 1
ATOM 650 C C . PRO A 1 79 ? 3.878 3.196 -22.078 1.00 89.31 79 PRO A C 1
ATOM 652 O O . PRO A 1 79 ? 4.969 3.465 -22.575 1.00 89.31 79 PRO A O 1
ATOM 655 N N . THR A 1 80 ? 2.863 2.727 -22.809 1.00 89.38 80 THR A N 1
ATOM 656 C CA . THR A 1 80 ? 2.990 2.421 -24.242 1.00 89.38 80 THR A CA 1
ATOM 657 C C . THR A 1 80 ? 3.149 3.682 -25.088 1.00 89.38 80 THR A C 1
ATOM 659 O O . THR A 1 80 ? 4.042 3.741 -25.931 1.00 89.38 80 THR A O 1
ATOM 662 N N . LEU A 1 81 ? 2.324 4.706 -24.850 1.00 89.38 81 LEU A N 1
ATOM 663 C CA . LEU A 1 81 ? 2.385 5.969 -25.586 1.00 89.38 81 LEU A CA 1
ATOM 664 C C . LEU A 1 81 ? 3.701 6.697 -25.325 1.00 89.38 81 LEU A C 1
ATOM 666 O O . LEU A 1 81 ? 4.369 7.113 -26.268 1.00 89.38 81 LEU A O 1
ATOM 670 N N . ILE A 1 82 ? 4.101 6.828 -24.059 1.00 87.38 82 ILE A N 1
ATOM 671 C CA . ILE A 1 82 ? 5.295 7.593 -23.695 1.00 87.38 82 ILE A CA 1
ATOM 672 C C . ILE A 1 82 ? 6.551 6.863 -24.172 1.00 87.38 82 ILE A C 1
ATOM 674 O O . ILE A 1 82 ? 7.393 7.488 -24.812 1.00 87.38 82 ILE A O 1
ATOM 678 N N . ARG A 1 83 ? 6.664 5.541 -23.977 1.00 83.19 83 ARG A N 1
ATOM 679 C CA . ARG A 1 83 ? 7.815 4.774 -24.484 1.00 83.19 83 ARG A CA 1
ATOM 680 C C . ARG A 1 83 ? 7.856 4.738 -26.016 1.00 83.19 83 ARG A C 1
ATOM 682 O O . ARG A 1 83 ? 8.938 4.859 -26.579 1.00 83.19 83 ARG A O 1
ATOM 689 N N . GLY A 1 84 ? 6.709 4.647 -26.694 1.00 80.56 84 GLY A N 1
ATOM 690 C CA . GLY A 1 84 ? 6.629 4.650 -28.160 1.00 80.56 84 GLY A CA 1
ATOM 691 C C . GLY A 1 84 ? 6.977 6.000 -28.795 1.00 80.56 84 GLY A C 1
ATOM 692 O O . GLY A 1 84 ? 7.795 6.063 -29.710 1.00 80.56 84 GLY A O 1
ATOM 693 N N . VAL A 1 85 ? 6.405 7.098 -28.290 1.00 79.31 85 VAL A N 1
ATOM 694 C CA . VAL A 1 85 ? 6.669 8.457 -28.797 1.00 79.31 85 VAL A CA 1
ATOM 695 C C . VAL A 1 85 ? 8.096 8.886 -28.473 1.00 79.31 85 VAL A C 1
ATOM 697 O O . VAL A 1 85 ? 8.827 9.352 -29.347 1.00 79.31 85 VAL A O 1
ATOM 700 N N . VAL A 1 86 ? 8.512 8.711 -27.218 1.00 73.50 86 VAL A N 1
ATOM 701 C CA . VAL A 1 86 ? 9.808 9.197 -26.746 1.00 73.50 86 VAL A CA 1
ATOM 702 C C . VAL A 1 86 ? 10.940 8.281 -27.217 1.00 73.50 86 VAL A C 1
ATOM 704 O O . VAL A 1 86 ? 11.974 8.781 -27.644 1.00 73.50 86 VAL A O 1
ATOM 707 N N . GLY A 1 87 ? 10.739 6.960 -27.251 1.00 68.06 87 GLY A N 1
ATOM 708 C CA . GLY A 1 87 ? 11.715 6.008 -27.795 1.00 68.06 87 GLY A CA 1
ATOM 709 C C . GLY A 1 87 ? 12.026 6.256 -29.273 1.00 68.06 87 GLY A C 1
ATOM 710 O O . GLY A 1 87 ? 13.194 6.296 -29.655 1.00 68.06 87 GLY A O 1
ATOM 711 N N . ASN A 1 88 ? 11.006 6.531 -30.093 1.00 65.44 88 ASN A N 1
ATOM 712 C CA . ASN A 1 88 ? 11.210 6.902 -31.495 1.00 65.44 88 ASN A CA 1
ATOM 713 C C . ASN A 1 88 ? 11.960 8.233 -31.636 1.00 65.44 88 ASN A C 1
ATOM 715 O O . ASN A 1 88 ? 12.866 8.338 -32.460 1.00 65.44 88 ASN A O 1
ATOM 719 N N . LEU A 1 89 ? 11.640 9.224 -30.800 1.00 61.50 89 LEU A N 1
ATOM 720 C CA . LEU A 1 89 ? 12.323 10.518 -30.795 1.00 61.50 89 LEU A CA 1
ATOM 721 C C . LEU A 1 89 ? 13.806 10.395 -30.391 1.00 61.50 89 LEU A C 1
ATOM 723 O O . LEU A 1 89 ? 14.661 11.029 -31.002 1.00 61.50 89 LEU A O 1
ATOM 727 N N . PHE A 1 90 ? 14.140 9.543 -29.417 1.00 60.69 90 PHE A N 1
ATOM 728 C CA . PHE A 1 90 ? 15.534 9.282 -29.031 1.00 60.69 90 PHE A CA 1
ATOM 729 C C . PHE A 1 90 ? 16.307 8.503 -30.100 1.00 60.69 90 PHE A C 1
ATOM 731 O O . PHE A 1 90 ? 17.456 8.843 -30.375 1.00 60.69 90 PHE A O 1
ATOM 738 N N . ASN A 1 91 ? 15.672 7.535 -30.765 1.00 58.41 91 ASN A N 1
ATOM 739 C CA . ASN A 1 91 ? 16.266 6.845 -31.914 1.00 58.41 91 ASN A CA 1
ATOM 740 C C . ASN A 1 91 ? 16.565 7.808 -33.081 1.00 58.41 91 ASN A C 1
ATOM 742 O O . ASN A 1 91 ? 17.561 7.628 -33.778 1.00 58.41 91 ASN A O 1
ATOM 746 N N . LEU A 1 92 ? 15.746 8.853 -33.258 1.00 52.91 92 LEU A N 1
ATOM 747 C CA . LEU A 1 92 ? 15.942 9.923 -34.247 1.00 52.91 92 LEU A CA 1
ATOM 748 C C . LEU A 1 92 ? 17.062 10.913 -33.872 1.00 52.91 92 LEU A C 1
ATOM 750 O O . LEU A 1 92 ? 17.712 11.453 -34.764 1.00 52.91 92 LEU A O 1
ATOM 754 N N . ILE A 1 93 ? 17.295 11.162 -32.578 1.00 50.75 93 ILE A N 1
ATOM 755 C CA . ILE A 1 93 ? 18.252 12.176 -32.087 1.00 50.75 93 ILE A CA 1
ATOM 756 C C . ILE A 1 93 ? 19.653 11.582 -31.808 1.00 50.75 93 ILE A C 1
ATOM 758 O O . ILE A 1 93 ? 20.634 12.319 -31.706 1.00 50.75 93 ILE A O 1
ATOM 762 N N . GLY A 1 94 ? 19.791 10.252 -31.773 1.00 47.38 94 GLY A N 1
ATOM 763 C CA . GLY A 1 94 ? 21.078 9.549 -31.825 1.00 47.38 94 GLY A CA 1
ATOM 764 C C . GLY A 1 94 ? 21.220 8.416 -30.796 1.00 47.38 94 GLY A C 1
ATOM 765 O O . GLY A 1 94 ? 20.523 8.390 -29.784 1.00 47.38 94 GLY A O 1
ATOM 766 N N . PRO A 1 95 ? 22.169 7.477 -30.992 1.00 50.16 95 PRO A N 1
ATOM 767 C CA . PRO A 1 95 ? 22.209 6.183 -30.296 1.00 50.16 95 PRO A CA 1
ATOM 768 C C . PRO A 1 95 ? 22.736 6.230 -28.848 1.00 50.16 95 PRO A C 1
ATOM 770 O O . PRO A 1 95 ? 23.241 5.231 -28.339 1.00 50.16 95 PRO A O 1
ATOM 773 N N . LYS A 1 96 ? 22.685 7.378 -28.163 1.00 53.69 96 LYS A N 1
ATOM 774 C CA . LYS A 1 96 ? 23.236 7.530 -26.805 1.00 53.69 96 LYS A CA 1
ATOM 775 C C . LYS A 1 96 ? 22.330 8.375 -25.914 1.00 53.69 96 LYS A C 1
ATOM 777 O O . LYS A 1 96 ? 22.697 9.469 -25.488 1.00 53.69 96 LYS A O 1
ATOM 782 N N . GLY A 1 97 ? 21.164 7.834 -25.574 1.00 58.28 97 GLY A N 1
ATOM 783 C CA . GLY A 1 97 ? 20.462 8.260 -24.369 1.00 58.28 97 GLY A CA 1
ATOM 784 C C . GLY A 1 97 ? 21.354 7.985 -23.156 1.00 58.28 97 GLY A C 1
ATOM 785 O O . GLY A 1 97 ? 21.761 6.852 -22.910 1.00 58.28 97 GLY A O 1
ATOM 786 N N . SER A 1 98 ? 21.722 9.022 -22.400 1.00 70.81 98 SER A N 1
ATOM 787 C CA . SER A 1 98 ? 22.386 8.831 -21.104 1.00 70.81 98 SER A CA 1
ATOM 788 C C . SER A 1 98 ? 21.504 7.954 -20.204 1.00 70.81 98 SER A C 1
ATOM 790 O O . SER A 1 98 ? 20.280 8.039 -20.280 1.00 70.81 98 SER A O 1
ATOM 792 N N . VAL A 1 99 ? 22.098 7.178 -19.290 1.00 74.00 99 VAL A N 1
ATOM 793 C CA . VAL A 1 99 ? 21.380 6.402 -18.251 1.00 74.00 99 VAL A CA 1
ATOM 794 C C . VAL A 1 99 ? 20.295 7.248 -17.562 1.00 74.00 99 VAL A C 1
ATOM 796 O O . VAL A 1 99 ? 19.212 6.758 -17.258 1.00 74.00 99 VAL A O 1
ATOM 799 N N . ARG A 1 100 ? 20.556 8.550 -17.377 1.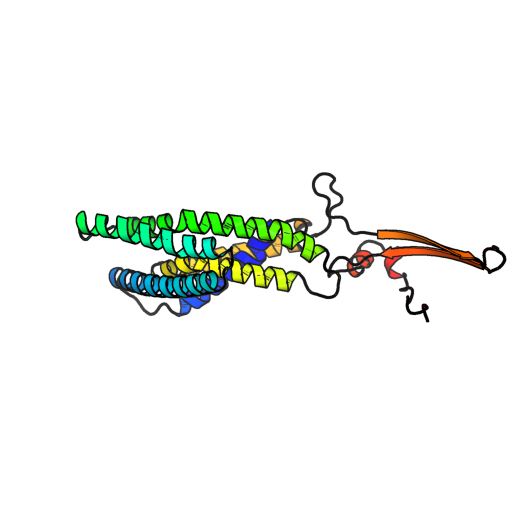00 75.88 100 ARG A N 1
ATOM 800 C CA . ARG A 1 100 ? 19.604 9.511 -16.798 1.00 75.88 100 ARG A CA 1
ATOM 801 C C . ARG A 1 100 ? 18.374 9.761 -17.671 1.00 75.88 100 ARG A C 1
ATOM 803 O O . ARG A 1 100 ? 17.289 9.941 -17.136 1.00 75.88 100 ARG A O 1
ATOM 810 N N . SER A 1 101 ? 18.538 9.785 -18.991 1.00 76.81 101 SER A N 1
ATOM 811 C CA . SER A 1 101 ? 17.440 9.974 -19.941 1.00 76.81 101 SER A CA 1
ATOM 812 C C . SER A 1 101 ? 16.527 8.748 -19.963 1.00 76.81 101 SER A C 1
ATOM 814 O O . SER A 1 101 ? 15.321 8.912 -19.810 1.00 76.81 101 SER A O 1
ATOM 816 N N . HIS A 1 102 ? 17.086 7.535 -20.025 1.00 76.06 102 HIS A N 1
ATOM 817 C CA . HIS A 1 102 ? 16.293 6.304 -19.930 1.00 76.06 102 HIS A CA 1
ATOM 818 C C . HIS A 1 102 ? 15.527 6.217 -18.604 1.00 76.06 102 HIS A C 1
ATOM 820 O O . HIS A 1 102 ? 14.332 5.926 -18.592 1.00 76.06 102 HIS A O 1
ATOM 826 N N . LEU A 1 103 ? 16.179 6.571 -17.491 1.00 80.06 103 LEU A N 1
ATOM 827 C CA . LEU A 1 103 ? 15.524 6.640 -16.186 1.00 80.06 103 LEU A CA 1
ATOM 828 C C . LEU A 1 103 ? 14.390 7.678 -16.154 1.00 80.06 103 LEU A C 1
ATOM 830 O O . LEU A 1 103 ? 13.312 7.395 -15.637 1.00 80.06 103 LEU A O 1
ATOM 834 N N . ALA A 1 104 ? 14.609 8.867 -16.721 1.00 82.44 104 ALA A N 1
ATOM 835 C CA . ALA A 1 104 ? 13.605 9.927 -16.756 1.00 82.44 104 ALA A CA 1
ATOM 836 C C . ALA A 1 104 ? 12.362 9.526 -17.565 1.00 82.44 104 ALA A C 1
ATOM 838 O O . ALA A 1 104 ? 11.249 9.797 -17.123 1.00 82.44 104 ALA A O 1
ATOM 839 N N . ILE A 1 105 ? 12.540 8.843 -18.702 1.00 82.44 105 ILE A N 1
ATOM 840 C CA . ILE A 1 105 ? 11.434 8.301 -19.512 1.00 82.44 105 ILE A CA 1
ATOM 841 C C . ILE A 1 105 ? 10.645 7.269 -18.708 1.00 82.44 105 ILE A C 1
ATOM 843 O O . ILE A 1 105 ? 9.416 7.291 -18.678 1.00 82.44 105 ILE A O 1
ATOM 847 N N . HIS A 1 106 ? 11.353 6.374 -18.022 1.00 81.69 106 HIS A N 1
ATOM 848 C CA . HIS A 1 106 ? 10.714 5.312 -17.264 1.00 81.69 106 HIS A CA 1
ATOM 849 C C . HIS A 1 106 ? 9.936 5.843 -16.048 1.00 81.69 106 HIS A C 1
ATOM 851 O O . HIS A 1 106 ? 8.901 5.287 -15.681 1.00 81.69 106 HIS A O 1
ATOM 857 N N . ILE A 1 107 ? 10.403 6.923 -15.417 1.00 84.94 107 ILE A N 1
ATOM 858 C CA . ILE A 1 107 ? 9.659 7.594 -14.346 1.00 84.94 107 ILE A CA 1
ATOM 859 C C . ILE A 1 107 ? 8.464 8.348 -14.935 1.00 84.94 107 ILE A C 1
ATOM 861 O O . ILE A 1 107 ? 7.346 8.179 -14.451 1.00 84.94 107 ILE A O 1
ATOM 865 N N . SER A 1 108 ? 8.666 9.140 -15.995 1.00 87.31 108 SER A N 1
ATOM 866 C CA . SER A 1 108 ? 7.612 9.986 -16.568 1.00 87.31 108 SER A CA 1
ATOM 867 C C . SER A 1 108 ? 6.421 9.179 -17.073 1.00 87.31 108 SER A C 1
ATOM 869 O O . SER A 1 108 ? 5.276 9.586 -16.870 1.00 87.31 108 SER A O 1
ATOM 871 N N . MET A 1 109 ? 6.672 7.997 -17.641 1.00 87.56 109 MET A N 1
ATOM 872 C CA . MET A 1 109 ? 5.616 7.135 -18.158 1.00 87.56 109 MET A CA 1
ATOM 873 C C . MET A 1 109 ? 4.687 6.558 -17.081 1.00 87.56 109 MET A C 1
ATOM 875 O O . MET A 1 109 ? 3.587 6.107 -17.393 1.00 87.56 109 MET A O 1
ATOM 879 N N . GLN A 1 110 ? 5.119 6.584 -15.818 1.00 88.06 110 GLN A N 1
ATOM 880 C CA . GLN A 1 110 ? 4.377 6.023 -14.692 1.00 88.06 110 GLN A CA 1
ATOM 881 C C . GLN A 1 110 ? 3.688 7.064 -13.825 1.00 88.06 110 GLN A C 1
ATOM 883 O O . GLN A 1 110 ? 2.816 6.688 -13.051 1.00 88.06 110 GLN A O 1
ATOM 888 N N . ILE A 1 111 ? 4.027 8.350 -13.960 1.00 90.19 111 ILE A N 1
ATOM 889 C CA . ILE A 1 111 ? 3.468 9.412 -13.111 1.00 90.19 111 ILE A CA 1
ATOM 890 C C . ILE A 1 111 ? 1.938 9.375 -13.145 1.00 90.19 111 ILE A C 1
ATOM 892 O O . ILE A 1 111 ? 1.309 9.264 -12.099 1.00 90.19 111 ILE A O 1
ATOM 896 N N . ILE A 1 112 ? 1.338 9.401 -14.339 1.00 91.19 112 ILE A N 1
ATOM 897 C CA . ILE A 1 112 ? -0.123 9.473 -14.481 1.00 91.19 112 ILE A CA 1
ATOM 898 C C . ILE A 1 112 ? -0.812 8.184 -13.989 1.00 91.19 112 ILE A C 1
ATOM 900 O O . ILE A 1 112 ? -1.698 8.292 -13.136 1.00 91.19 112 ILE A O 1
ATOM 904 N N . PRO A 1 113 ? -0.418 6.971 -14.439 1.00 91.44 113 PRO A N 1
ATOM 905 C CA . PRO A 1 113 ? -1.001 5.732 -13.923 1.00 91.44 113 PRO A CA 1
ATOM 906 C C . PRO A 1 113 ? -0.855 5.585 -12.407 1.00 91.44 113 PRO A C 1
ATOM 908 O O . PRO A 1 113 ? -1.815 5.214 -11.733 1.00 91.44 113 PRO A O 1
ATOM 911 N N . LEU A 1 114 ? 0.322 5.906 -11.858 1.00 90.94 114 LEU A N 1
ATOM 912 C CA . LEU A 1 114 ? 0.598 5.785 -10.429 1.00 90.94 114 LEU A CA 1
ATOM 913 C C . LEU A 1 114 ? -0.223 6.784 -9.618 1.00 90.94 114 LEU A C 1
ATOM 915 O O . LEU A 1 114 ? -0.783 6.399 -8.600 1.00 90.94 114 LEU A O 1
ATOM 919 N N . SER A 1 115 ? -0.361 8.033 -10.070 1.00 92.12 115 SER A N 1
ATOM 920 C CA . SER A 1 115 ? -1.237 9.011 -9.417 1.00 92.12 115 SER A CA 1
ATOM 921 C C . SER A 1 115 ? -2.689 8.536 -9.375 1.00 92.12 115 SER A C 1
ATOM 923 O O . SER A 1 115 ? -3.330 8.641 -8.331 1.00 92.12 115 SER A O 1
ATOM 925 N N . LEU A 1 116 ? -3.193 7.969 -10.476 1.00 91.94 116 LEU A N 1
ATOM 926 C CA . LEU A 1 116 ? -4.547 7.422 -10.530 1.00 91.94 116 LEU A CA 1
ATOM 927 C C . LEU A 1 116 ? -4.721 6.245 -9.563 1.00 91.94 116 LEU A C 1
ATOM 929 O O . LEU A 1 116 ? -5.682 6.203 -8.798 1.00 91.94 116 LEU A O 1
ATOM 933 N N . LEU A 1 117 ? -3.771 5.309 -9.564 1.00 90.31 117 LEU A N 1
ATOM 934 C CA . LEU A 1 117 ? -3.811 4.146 -8.685 1.00 90.31 117 LEU A CA 1
ATOM 935 C C . LEU A 1 117 ? -3.694 4.554 -7.211 1.00 90.31 117 LEU A C 1
ATOM 937 O O . LEU A 1 117 ? -4.463 4.069 -6.390 1.00 90.31 117 LEU A O 1
ATOM 941 N N . LEU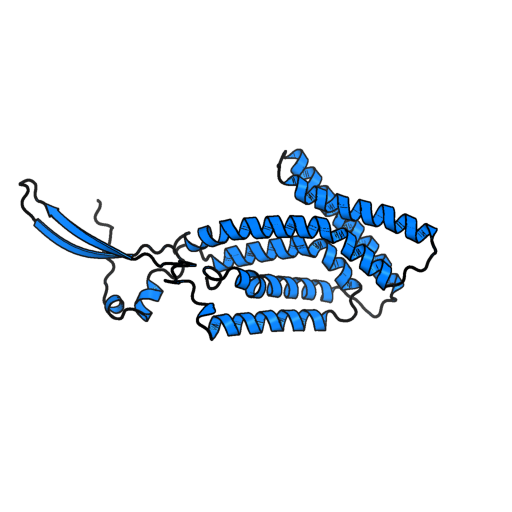 A 1 118 ? -2.797 5.485 -6.873 1.00 91.12 118 LEU A N 1
ATOM 942 C CA . LEU A 1 118 ? -2.648 6.019 -5.516 1.00 91.12 118 LEU A CA 1
ATOM 943 C C . LEU A 1 118 ? -3.913 6.738 -5.040 1.00 91.12 118 LEU A C 1
ATOM 945 O O . LEU A 1 118 ? -4.285 6.590 -3.878 1.00 91.12 118 LEU A O 1
ATOM 949 N N . TYR A 1 119 ? -4.601 7.463 -5.926 1.00 92.12 119 TYR A N 1
ATOM 950 C CA . TYR A 1 119 ? -5.904 8.051 -5.619 1.00 92.12 119 TYR A CA 1
ATOM 951 C C . TYR A 1 119 ? -6.942 6.968 -5.294 1.00 92.12 119 TYR A C 1
ATOM 953 O O . TYR A 1 119 ? -7.588 7.036 -4.251 1.00 92.12 119 TYR A O 1
ATOM 961 N N . CYS A 1 120 ? -7.048 5.920 -6.119 1.00 90.06 120 CYS A N 1
ATOM 962 C CA . CYS A 1 120 ? -7.946 4.795 -5.845 1.00 90.06 120 CYS A CA 1
ATOM 963 C C . CYS A 1 120 ? -7.597 4.083 -4.530 1.00 90.06 120 CYS A C 1
ATOM 965 O O . CYS A 1 120 ? -8.487 3.775 -3.742 1.00 90.06 120 CYS A O 1
ATOM 967 N N . VAL A 1 121 ? -6.308 3.859 -4.265 1.00 89.69 121 VAL A N 1
ATOM 968 C CA . VAL A 1 121 ? -5.807 3.263 -3.019 1.00 89.69 121 VAL A CA 1
ATOM 969 C C . VAL A 1 121 ? -6.198 4.108 -1.812 1.00 89.69 121 VAL A C 1
ATOM 971 O O . VAL A 1 121 ? -6.708 3.574 -0.828 1.00 89.69 121 VAL A O 1
ATOM 974 N N . TRP A 1 122 ? -6.002 5.424 -1.893 1.00 91.06 122 TRP A N 1
ATOM 975 C CA . TRP A 1 122 ? -6.413 6.354 -0.849 1.00 91.06 122 TRP A CA 1
ATOM 976 C C . TRP A 1 122 ? -7.921 6.275 -0.595 1.00 91.06 122 TRP A C 1
ATOM 978 O O . TRP A 1 122 ? -8.336 6.063 0.543 1.00 91.06 122 TRP A O 1
ATOM 988 N N . SER A 1 123 ? -8.737 6.351 -1.651 1.00 91.06 123 SER A N 1
ATOM 989 C CA . SER A 1 123 ? -10.196 6.219 -1.561 1.00 91.06 123 SER A CA 1
ATOM 990 C C . SER A 1 123 ? -10.648 4.869 -1.001 1.00 91.06 123 SER A C 1
ATOM 992 O O . SER A 1 123 ? -11.667 4.796 -0.322 1.00 91.06 123 SER A O 1
ATOM 994 N N . MET A 1 124 ? -9.911 3.785 -1.258 1.00 89.00 124 MET A N 1
ATOM 995 C CA . MET A 1 124 ? -10.205 2.500 -0.630 1.00 89.00 124 MET A CA 1
ATOM 996 C C . MET A 1 124 ? -9.861 2.535 0.860 1.00 89.00 124 MET A C 1
ATOM 998 O O . MET A 1 124 ? -10.701 2.154 1.669 1.00 89.00 124 MET A O 1
ATOM 1002 N N . TYR A 1 125 ? -8.696 3.042 1.271 1.00 90.94 125 TYR A N 1
ATOM 1003 C CA . TYR A 1 125 ? -8.350 3.101 2.696 1.00 90.94 125 TYR A CA 1
ATOM 1004 C C . TYR A 1 125 ? -9.312 3.954 3.523 1.00 90.94 125 TYR A C 1
ATOM 1006 O O . TYR A 1 125 ? -9.638 3.558 4.642 1.00 90.94 125 TYR A O 1
ATOM 1014 N N . THR A 1 126 ? -9.820 5.067 2.984 1.00 89.81 126 THR A N 1
ATOM 1015 C CA . THR A 1 126 ? -10.797 5.906 3.699 1.00 89.81 126 THR A CA 1
ATOM 1016 C C . THR A 1 126 ? -12.098 5.164 4.013 1.00 89.81 126 THR A C 1
ATOM 1018 O O . THR A 1 126 ? -12.744 5.475 5.009 1.00 89.81 126 THR A O 1
ATOM 1021 N N . VAL A 1 127 ? -12.464 4.159 3.212 1.00 89.81 127 VAL A N 1
ATOM 1022 C CA . VAL A 1 127 ? -13.656 3.323 3.423 1.00 89.81 127 VAL A CA 1
ATOM 1023 C C . VAL A 1 127 ? -13.327 2.058 4.221 1.00 89.81 127 VAL A C 1
ATOM 1025 O O . VAL A 1 127 ? -14.034 1.714 5.167 1.00 89.81 127 VAL A O 1
ATOM 1028 N N . PHE A 1 128 ? -12.238 1.366 3.883 1.00 88.25 128 PHE A N 1
ATOM 1029 C CA . PHE A 1 128 ? -11.876 0.080 4.482 1.00 88.25 128 PHE A CA 1
ATOM 1030 C C . PHE A 1 128 ? -11.421 0.199 5.937 1.00 88.25 128 PHE A C 1
ATOM 1032 O O . PHE A 1 128 ? -11.754 -0.674 6.737 1.00 88.25 128 PHE A O 1
ATOM 1039 N N . ILE A 1 129 ? -10.694 1.258 6.306 1.00 89.38 129 ILE A N 1
ATOM 1040 C CA . ILE A 1 129 ? -10.190 1.426 7.678 1.00 89.38 129 ILE A CA 1
ATOM 1041 C C . ILE A 1 129 ? -11.344 1.525 8.693 1.00 89.38 129 ILE A C 1
ATOM 1043 O O . ILE A 1 129 ? -11.344 0.749 9.655 1.00 89.38 129 ILE A O 1
ATOM 1047 N N . PRO A 1 130 ? -12.371 2.376 8.483 1.00 87.12 130 PRO A N 1
ATOM 1048 C CA . PRO A 1 130 ? -13.547 2.412 9.351 1.00 87.12 130 PRO A CA 1
ATOM 1049 C C . PRO A 1 130 ? -14.321 1.094 9.412 1.00 87.12 130 PRO A C 1
ATOM 1051 O O . PRO A 1 130 ? -14.790 0.719 10.485 1.00 87.12 130 PRO A O 1
ATOM 1054 N N . ILE A 1 131 ? -14.460 0.392 8.280 1.00 87.81 131 ILE A N 1
ATOM 1055 C CA . ILE A 1 131 ? -15.172 -0.893 8.221 1.00 87.81 131 ILE A CA 1
ATOM 1056 C C . ILE A 1 131 ? -14.425 -1.947 9.039 1.00 87.81 131 ILE A C 1
ATOM 1058 O O . ILE A 1 131 ? -15.025 -2.609 9.882 1.00 87.81 131 ILE A O 1
ATOM 1062 N N . MET A 1 132 ? -13.109 -2.070 8.848 1.00 87.25 132 MET A N 1
ATOM 1063 C CA . MET A 1 132 ? -12.300 -3.061 9.560 1.00 87.25 132 MET A CA 1
ATOM 1064 C C . MET A 1 132 ? -12.173 -2.763 11.051 1.00 87.25 132 MET A C 1
ATOM 1066 O O . MET A 1 132 ? -12.074 -3.691 11.847 1.00 87.25 132 MET A O 1
ATOM 1070 N N . GLY A 1 133 ? -12.258 -1.496 11.456 1.00 80.50 133 GLY A N 1
ATOM 1071 C CA . GLY A 1 133 ? -12.355 -1.146 12.872 1.00 80.50 133 GLY A CA 1
ATOM 1072 C C . GLY A 1 133 ? -13.717 -1.405 13.514 1.00 80.50 133 GLY A C 1
ATOM 1073 O O . GLY A 1 133 ? -13.857 -1.174 14.712 1.00 80.50 133 GLY A O 1
ATOM 1074 N N . ARG A 1 134 ? -14.717 -1.854 12.740 1.00 82.62 134 ARG A N 1
ATOM 1075 C CA . ARG A 1 134 ? -16.089 -2.114 13.207 1.00 82.62 134 ARG A CA 1
ATOM 1076 C C . ARG A 1 134 ? -16.618 -3.508 12.861 1.00 82.62 134 ARG A C 1
ATOM 1078 O O . ARG A 1 134 ? -17.782 -3.788 13.134 1.00 82.62 134 ARG A O 1
ATOM 1085 N N . ILE A 1 135 ? -15.795 -4.374 12.265 1.00 82.75 135 ILE A N 1
ATOM 1086 C CA . ILE A 1 135 ? -16.201 -5.718 11.821 1.00 82.75 135 ILE A CA 1
ATOM 1087 C C . ILE A 1 135 ? -16.411 -6.699 12.991 1.00 82.75 135 ILE A C 1
ATOM 1089 O O . ILE A 1 135 ? -16.927 -7.799 12.800 1.00 82.75 135 ILE A O 1
ATOM 1093 N N . GLY A 1 136 ? -16.049 -6.289 14.209 1.00 79.44 136 GLY A N 1
ATOM 1094 C CA . GLY A 1 136 ? -16.202 -7.061 15.434 1.00 79.44 136 GLY A CA 1
ATOM 1095 C C . GLY A 1 136 ? -14.963 -7.873 15.809 1.00 79.44 136 GLY A C 1
ATOM 1096 O O . GLY A 1 136 ? -13.890 -7.734 15.223 1.00 79.44 136 GLY A O 1
ATOM 1097 N N . ALA A 1 137 ? -15.126 -8.743 16.807 1.00 77.75 137 ALA A N 1
ATOM 1098 C CA . ALA A 1 137 ? -14.020 -9.487 17.410 1.00 77.75 137 ALA A CA 1
ATOM 1099 C C . ALA A 1 137 ? -13.622 -10.792 16.689 1.00 77.75 137 ALA A C 1
ATOM 1101 O O . ALA A 1 137 ? -12.634 -11.422 17.060 1.00 77.75 137 ALA A O 1
ATOM 1102 N N . GLN A 1 138 ? -14.394 -11.222 15.687 1.00 78.75 138 GLN A N 1
ATOM 1103 C CA . GLN A 1 138 ? -14.264 -12.561 15.095 1.00 78.75 138 GLN A CA 1
ATOM 1104 C C . GLN A 1 138 ? -13.112 -12.677 14.088 1.00 78.75 138 GLN A C 1
ATOM 1106 O O . GLN A 1 138 ? -12.464 -13.716 13.999 1.00 78.75 138 GLN A O 1
ATOM 1111 N N . ILE A 1 139 ? -12.852 -11.619 13.317 1.00 82.56 139 ILE A N 1
ATOM 1112 C CA . ILE A 1 139 ? -11.866 -11.625 12.230 1.00 82.56 139 ILE A CA 1
ATOM 1113 C C . ILE A 1 139 ? -10.727 -10.683 12.600 1.00 82.56 139 ILE A C 1
ATOM 1115 O O . ILE A 1 139 ? -10.982 -9.576 13.060 1.00 82.56 139 ILE A O 1
ATOM 1119 N N . ASN A 1 140 ? -9.476 -11.098 12.379 1.00 87.62 140 ASN A N 1
ATOM 1120 C CA . ASN A 1 140 ? -8.317 -10.242 12.613 1.00 87.62 140 ASN A CA 1
ATOM 1121 C C . ASN A 1 140 ? -8.171 -9.201 11.477 1.00 87.62 140 ASN A C 1
ATOM 1123 O O . ASN A 1 140 ? -7.798 -9.568 10.356 1.00 87.62 140 ASN A O 1
ATOM 1127 N N . PRO A 1 141 ? -8.415 -7.906 11.746 1.00 88.06 141 PRO A N 1
ATOM 1128 C CA . PRO A 1 141 ? -8.368 -6.859 10.731 1.00 88.06 141 PRO A CA 1
ATOM 1129 C C . PRO A 1 141 ? -6.938 -6.534 10.276 1.00 88.06 141 PRO A C 1
ATOM 1131 O O . PRO A 1 141 ? -6.758 -6.067 9.154 1.00 88.06 141 PRO A O 1
ATOM 1134 N N . ASP A 1 142 ? -5.911 -6.810 11.089 1.00 89.31 142 ASP A N 1
ATOM 1135 C CA . ASP A 1 142 ? -4.511 -6.569 10.716 1.00 89.31 142 ASP A CA 1
ATOM 1136 C C . ASP A 1 142 ? -4.061 -7.482 9.568 1.00 89.31 142 ASP A C 1
ATOM 1138 O O . ASP A 1 142 ? -3.303 -7.049 8.701 1.00 89.31 142 ASP A O 1
ATOM 1142 N N . LEU A 1 143 ? -4.560 -8.724 9.521 1.00 89.88 143 LEU A N 1
ATOM 1143 C CA . LEU A 1 143 ? -4.266 -9.656 8.429 1.00 89.88 143 LEU A CA 1
ATOM 1144 C C . LEU A 1 143 ? -4.905 -9.191 7.115 1.00 89.88 143 LEU A C 1
ATOM 1146 O O . LEU A 1 143 ? -4.262 -9.229 6.068 1.00 89.88 143 LEU A O 1
ATOM 1150 N N . LEU A 1 144 ? -6.159 -8.734 7.175 1.00 90.19 144 LEU A N 1
ATOM 1151 C CA . LEU A 1 144 ? -6.891 -8.253 6.003 1.00 90.19 144 LEU A CA 1
ATOM 1152 C C . LEU A 1 144 ? -6.277 -6.972 5.442 1.00 90.19 144 LEU A C 1
ATOM 1154 O O . LEU A 1 144 ? -6.031 -6.897 4.239 1.00 90.19 144 LEU A O 1
ATOM 1158 N N . VAL A 1 145 ? -5.994 -5.990 6.305 1.00 91.44 145 VAL A N 1
ATOM 1159 C CA . VAL A 1 145 ? -5.337 -4.744 5.889 1.00 91.44 145 VAL A CA 1
ATOM 1160 C C . VAL A 1 145 ? -3.946 -5.041 5.349 1.00 91.44 145 VAL A C 1
ATOM 1162 O O . VAL A 1 145 ? -3.628 -4.570 4.265 1.00 91.44 145 VAL A O 1
ATOM 1165 N N . GLY A 1 146 ? -3.160 -5.884 6.025 1.00 91.81 146 GLY A N 1
ATOM 1166 C CA . GLY A 1 146 ? -1.839 -6.289 5.549 1.00 91.81 146 GLY A CA 1
ATOM 1167 C C . GLY A 1 146 ? -1.881 -6.925 4.158 1.00 91.81 146 GLY A C 1
ATOM 1168 O O . GLY A 1 146 ? -1.192 -6.453 3.257 1.00 91.81 146 GLY A O 1
ATOM 1169 N N . LEU A 1 147 ? -2.738 -7.931 3.951 1.00 92.50 147 LEU A N 1
ATOM 1170 C CA . LEU A 1 147 ? -2.900 -8.602 2.657 1.00 92.50 147 LEU A CA 1
ATOM 1171 C C . LEU A 1 147 ? -3.323 -7.623 1.558 1.00 92.50 147 LEU A C 1
ATOM 1173 O O . LEU A 1 147 ? -2.747 -7.611 0.469 1.00 92.50 147 LEU A O 1
ATOM 1177 N N . PHE A 1 148 ? -4.315 -6.785 1.852 1.00 90.75 148 PHE A N 1
ATOM 1178 C CA . PHE A 1 148 ? -4.806 -5.779 0.922 1.00 90.75 148 PHE A CA 1
ATOM 1179 C C . PHE A 1 148 ? -3.707 -4.773 0.555 1.00 90.75 148 PHE A C 1
ATOM 1181 O O . PHE A 1 148 ? -3.476 -4.518 -0.627 1.00 90.75 148 PHE A O 1
ATOM 1188 N N . THR A 1 149 ? -2.954 -4.272 1.540 1.00 92.94 149 THR A N 1
ATOM 1189 C CA . THR A 1 149 ? -1.806 -3.393 1.303 1.00 92.94 149 THR A CA 1
ATOM 1190 C C . THR A 1 149 ? -0.741 -4.071 0.453 1.00 92.94 149 THR A C 1
ATOM 1192 O O . THR A 1 149 ? -0.233 -3.442 -0.471 1.00 92.94 149 THR A O 1
ATOM 1195 N N . THR A 1 150 ? -0.416 -5.340 0.706 1.00 93.00 150 THR A N 1
ATOM 1196 C CA . THR A 1 150 ? 0.575 -6.079 -0.086 1.00 93.00 150 THR A CA 1
ATOM 1197 C C . THR A 1 150 ? 0.158 -6.191 -1.550 1.00 93.00 150 THR A C 1
ATOM 1199 O O . THR A 1 150 ? 0.974 -5.919 -2.432 1.00 93.00 150 THR A O 1
ATOM 1202 N N . ILE A 1 151 ? -1.110 -6.526 -1.822 1.00 91.56 151 ILE A N 1
ATOM 1203 C CA . ILE A 1 151 ? -1.646 -6.589 -3.190 1.00 91.56 151 ILE A CA 1
ATOM 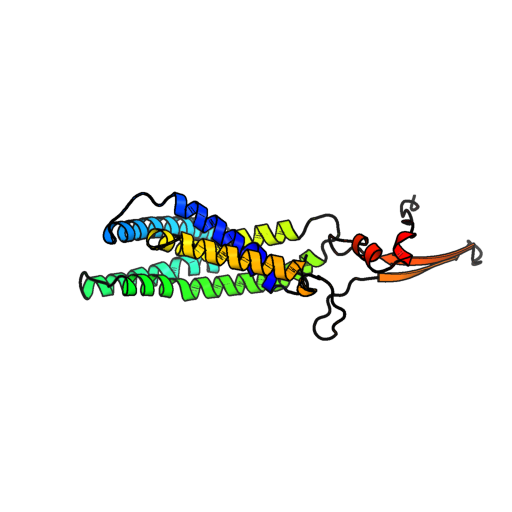1204 C C . ILE A 1 151 ? -1.524 -5.220 -3.863 1.00 91.56 151 ILE A C 1
ATOM 1206 O O . ILE A 1 151 ? -1.011 -5.123 -4.975 1.00 91.56 151 ILE A O 1
ATOM 1210 N N . LEU A 1 152 ? -1.928 -4.147 -3.183 1.00 90.50 152 LEU A N 1
ATOM 1211 C CA . LEU A 1 152 ? -1.843 -2.796 -3.732 1.00 90.50 152 LEU A CA 1
ATOM 1212 C C . LEU A 1 152 ? -0.402 -2.357 -4.003 1.00 90.50 152 LEU A C 1
ATOM 1214 O O . LEU A 1 152 ? -0.126 -1.805 -5.064 1.00 90.50 152 LEU A O 1
ATOM 1218 N N . VAL A 1 153 ? 0.525 -2.627 -3.079 1.00 91.81 153 VAL A N 1
ATOM 1219 C CA . VAL A 1 153 ? 1.953 -2.342 -3.274 1.00 91.81 153 VAL A CA 1
ATOM 1220 C C . VAL A 1 153 ? 2.466 -3.079 -4.500 1.00 91.81 153 VAL A C 1
ATOM 1222 O O . VAL A 1 153 ? 3.125 -2.460 -5.332 1.00 91.81 153 VAL A O 1
ATOM 1225 N N . PHE A 1 154 ? 2.131 -4.361 -4.650 1.00 89.50 154 PHE A N 1
ATOM 1226 C CA . PHE A 1 154 ? 2.514 -5.151 -5.816 1.00 89.50 154 PHE A CA 1
ATOM 1227 C C . PHE A 1 154 ? 1.990 -4.540 -7.125 1.00 89.50 154 PHE A C 1
ATOM 1229 O O . PHE A 1 154 ? 2.766 -4.364 -8.064 1.00 89.50 154 PHE A O 1
ATOM 1236 N N . LEU A 1 155 ? 0.714 -4.137 -7.175 1.00 87.00 155 LEU A N 1
ATOM 1237 C CA . LEU A 1 155 ? 0.131 -3.468 -8.346 1.00 87.00 155 LEU A CA 1
ATOM 1238 C C . LEU A 1 155 ? 0.864 -2.148 -8.652 1.00 87.00 155 LEU A C 1
ATOM 1240 O O . LEU A 1 155 ? 1.312 -1.948 -9.781 1.00 87.00 155 LEU A O 1
ATOM 1244 N N . CYS A 1 156 ? 1.074 -1.296 -7.640 1.00 86.62 156 CYS A N 1
ATOM 1245 C CA . CYS A 1 156 ? 1.777 -0.014 -7.771 1.00 86.62 156 CYS A CA 1
ATOM 1246 C C . CYS A 1 156 ? 3.221 -0.165 -8.254 1.00 86.62 156 CYS A C 1
ATOM 1248 O O . CYS A 1 156 ? 3.741 0.712 -8.941 1.00 86.62 156 CYS A O 1
ATOM 1250 N N . THR A 1 157 ? 3.888 -1.253 -7.873 1.00 84.94 157 THR A N 1
ATOM 1251 C CA . THR A 1 157 ? 5.318 -1.444 -8.136 1.00 84.94 157 THR A CA 1
ATOM 1252 C C . THR A 1 157 ? 5.619 -2.387 -9.294 1.00 84.94 157 THR A C 1
ATOM 1254 O O . THR A 1 157 ? 6.781 -2.530 -9.660 1.00 84.94 157 THR A O 1
ATOM 1257 N N . SER A 1 158 ? 4.593 -2.908 -9.972 1.00 82.44 158 SER A N 1
ATOM 1258 C CA . SER A 1 158 ? 4.726 -3.840 -11.097 1.00 82.44 158 SER A CA 1
ATOM 1259 C C . SER A 1 158 ? 5.716 -3.387 -12.178 1.00 82.44 158 SER A C 1
ATOM 1261 O O . SER A 1 158 ? 6.628 -4.136 -12.520 1.00 82.44 158 SER A O 1
ATOM 1263 N N . TYR A 1 159 ? 5.611 -2.145 -12.668 1.00 76.88 159 TYR A N 1
ATOM 1264 C CA . TYR A 1 159 ? 6.596 -1.609 -13.615 1.00 76.88 159 TYR A CA 1
ATOM 1265 C C . TYR A 1 159 ? 7.852 -1.056 -12.928 1.00 76.88 159 TYR A C 1
ATOM 1267 O O . TYR A 1 159 ? 8.894 -0.937 -13.559 1.00 76.88 159 TYR A O 1
ATOM 1275 N N . MET A 1 160 ? 7.798 -0.712 -11.641 1.00 75.44 160 MET A N 1
ATOM 1276 C CA . MET A 1 160 ? 8.978 -0.272 -10.882 1.00 75.44 160 MET A CA 1
ATOM 1277 C C . MET A 1 160 ? 9.954 -1.426 -10.607 1.00 75.44 160 MET A C 1
ATOM 1279 O O . MET A 1 160 ? 11.150 -1.184 -10.454 1.00 75.44 160 MET A O 1
ATOM 1283 N N . PHE A 1 161 ? 9.492 -2.682 -10.614 1.00 72.25 161 PHE A N 1
ATOM 1284 C CA . PHE A 1 161 ? 10.355 -3.861 -10.469 1.00 72.25 161 PHE A CA 1
ATOM 1285 C C . PHE A 1 161 ? 11.397 -3.989 -11.576 1.00 72.25 161 PHE A C 1
ATOM 1287 O O . PHE A 1 161 ? 12.496 -4.487 -11.343 1.00 72.25 161 PHE A O 1
ATOM 1294 N N . LEU A 1 162 ? 11.084 -3.476 -12.761 1.00 72.88 162 LEU A N 1
ATOM 1295 C CA . LEU A 1 162 ? 11.977 -3.455 -13.914 1.00 72.88 162 LEU A CA 1
ATOM 1296 C C . LEU A 1 162 ? 13.247 -2.640 -13.625 1.00 72.88 162 LEU A C 1
ATOM 1298 O O . LEU A 1 162 ? 14.354 -3.058 -13.961 1.00 72.88 162 LEU A O 1
ATOM 1302 N N . LEU A 1 163 ? 13.112 -1.534 -12.883 1.00 72.69 163 LEU A N 1
ATOM 1303 C CA . LEU A 1 163 ? 14.250 -0.719 -12.449 1.00 72.69 163 LEU A CA 1
ATOM 1304 C C . LEU A 1 163 ? 15.158 -1.439 -11.452 1.00 72.69 163 LEU A C 1
ATOM 1306 O O . LEU A 1 163 ? 16.332 -1.084 -11.349 1.00 72.69 163 LEU A O 1
ATOM 1310 N N . ILE A 1 164 ? 14.655 -2.437 -10.717 1.00 73.12 164 ILE A N 1
ATOM 1311 C CA . ILE A 1 164 ? 15.457 -3.175 -9.730 1.00 73.12 164 ILE A CA 1
ATOM 1312 C C . ILE A 1 164 ? 16.613 -3.904 -10.422 1.00 73.12 164 ILE A C 1
ATOM 1314 O O . ILE A 1 164 ? 17.703 -3.961 -9.859 1.00 73.12 164 ILE A O 1
ATOM 1318 N N . GLN A 1 165 ? 16.413 -4.373 -11.659 1.00 69.56 165 GLN A N 1
ATOM 1319 C CA . GLN A 1 165 ? 17.451 -5.024 -12.471 1.00 69.56 165 GLN A CA 1
ATOM 1320 C C . GLN A 1 165 ? 18.587 -4.060 -12.853 1.00 69.56 165 GLN A C 1
ATOM 1322 O O . GLN A 1 165 ? 19.753 -4.445 -12.947 1.00 69.56 165 GLN A O 1
ATOM 1327 N N . VAL A 1 166 ? 18.262 -2.779 -13.036 1.00 71.25 166 VAL A N 1
ATOM 1328 C CA . VAL A 1 166 ? 19.225 -1.725 -13.395 1.00 71.25 166 VAL A CA 1
ATOM 1329 C C . VAL A 1 166 ? 19.875 -1.106 -12.148 1.00 71.25 166 VAL A C 1
ATOM 1331 O O . VAL A 1 166 ? 20.952 -0.508 -12.220 1.00 71.25 166 VAL A O 1
ATOM 1334 N N . MET A 1 167 ? 19.247 -1.257 -10.981 1.00 73.19 167 MET A N 1
ATOM 1335 C CA . MET A 1 167 ? 19.666 -0.618 -9.742 1.00 73.19 167 MET A CA 1
ATOM 1336 C C . MET A 1 167 ? 21.028 -1.129 -9.253 1.00 73.19 167 MET A C 1
ATOM 1338 O O . MET A 1 167 ? 21.267 -2.321 -9.083 1.00 73.19 167 MET A O 1
ATOM 1342 N N . THR A 1 168 ? 21.925 -0.193 -8.939 1.00 69.38 168 THR A N 1
ATOM 1343 C CA . THR A 1 168 ? 23.310 -0.495 -8.543 1.00 69.38 168 THR A CA 1
ATOM 1344 C C . THR A 1 168 ? 23.424 -1.095 -7.138 1.00 69.38 168 THR A C 1
ATOM 1346 O O . THR A 1 168 ? 24.419 -1.738 -6.825 1.00 69.38 168 THR A O 1
ATOM 1349 N N . SER A 1 169 ? 22.445 -0.863 -6.253 1.00 78.44 169 SER A N 1
ATOM 1350 C CA . SER A 1 169 ? 22.500 -1.351 -4.870 1.00 78.44 169 SER A CA 1
ATOM 1351 C C . SER A 1 169 ? 21.114 -1.580 -4.259 1.00 78.44 169 SER A C 1
ATOM 1353 O O . SER A 1 169 ? 20.641 -0.799 -3.431 1.00 78.44 169 SER A O 1
ATOM 1355 N N . SER A 1 170 ? 20.476 -2.695 -4.624 1.00 83.31 170 SER A N 1
ATOM 1356 C CA . SER A 1 170 ? 19.208 -3.148 -4.025 1.00 83.31 170 SER A CA 1
ATOM 1357 C C . SER A 1 170 ? 19.279 -3.290 -2.506 1.00 83.31 170 SER A C 1
ATOM 1359 O O . SER A 1 170 ? 18.345 -2.909 -1.805 1.00 83.31 170 SER A O 1
ATOM 1361 N N . ARG A 1 171 ? 20.431 -3.726 -1.981 1.00 86.44 171 ARG A N 1
ATOM 1362 C CA . ARG A 1 171 ? 20.675 -3.854 -0.538 1.00 86.44 171 ARG A CA 1
ATOM 1363 C C . ARG A 1 171 ? 20.461 -2.541 0.217 1.00 86.44 171 ARG A C 1
ATOM 1365 O O . ARG A 1 171 ? 19.841 -2.561 1.272 1.00 86.44 171 ARG A O 1
ATOM 1372 N N . LYS A 1 172 ? 20.922 -1.399 -0.310 1.00 89.81 172 LYS A N 1
ATOM 1373 C CA . LYS A 1 172 ? 20.746 -0.093 0.357 1.00 89.81 172 LYS A CA 1
ATOM 1374 C C . LYS A 1 172 ? 19.273 0.297 0.459 1.00 89.81 172 LYS A C 1
ATOM 1376 O O . LYS A 1 172 ? 18.846 0.783 1.501 1.00 89.81 172 LYS A O 1
ATOM 1381 N N . VAL A 1 173 ? 18.501 0.052 -0.600 1.00 89.81 173 VAL A N 1
ATOM 1382 C CA . VAL A 1 173 ? 17.059 0.333 -0.613 1.00 89.81 173 VAL A CA 1
ATOM 1383 C C . VAL A 1 173 ? 16.320 -0.576 0.364 1.00 89.81 173 VAL A C 1
ATOM 1385 O O . VAL A 1 173 ? 15.524 -0.081 1.155 1.00 89.81 173 VAL A O 1
ATOM 1388 N N . ILE A 1 174 ? 16.639 -1.874 0.383 1.00 91.56 174 ILE A N 1
ATOM 1389 C CA . ILE A 1 174 ? 16.061 -2.822 1.347 1.00 91.56 174 ILE A CA 1
ATOM 1390 C C . ILE A 1 174 ? 16.380 -2.389 2.783 1.00 91.56 174 ILE A C 1
ATOM 1392 O O . ILE A 1 174 ? 15.473 -2.316 3.603 1.00 91.56 174 ILE A O 1
ATOM 1396 N N . MET A 1 175 ? 17.634 -2.038 3.089 1.00 93.62 175 MET A N 1
ATOM 1397 C CA . MET A 1 175 ? 18.016 -1.575 4.430 1.00 93.62 175 MET A CA 1
ATOM 1398 C C . MET A 1 175 ? 17.289 -0.287 4.832 1.00 93.62 175 MET A C 1
ATOM 1400 O O . MET A 1 175 ? 16.868 -0.164 5.977 1.00 93.62 175 MET A O 1
ATOM 1404 N N . CYS A 1 176 ? 17.091 0.647 3.897 1.00 94.69 176 CYS A N 1
ATOM 1405 C CA . CYS A 1 176 ? 16.299 1.854 4.133 1.00 94.69 176 CYS A CA 1
ATOM 1406 C C . CYS A 1 176 ? 14.835 1.514 4.461 1.00 94.69 176 CYS A C 1
ATOM 1408 O O . CYS A 1 176 ? 14.288 2.005 5.446 1.00 94.69 176 CYS A O 1
ATOM 1410 N N . LEU A 1 177 ? 14.212 0.616 3.692 1.00 94.50 177 LEU A N 1
ATOM 1411 C CA . LEU A 1 177 ? 12.836 0.179 3.940 1.00 94.50 177 LEU A CA 1
ATOM 1412 C C . LEU A 1 177 ? 12.700 -0.561 5.274 1.00 94.50 177 LEU A C 1
ATOM 1414 O O . LEU A 1 177 ? 11.775 -0.279 6.029 1.00 94.50 177 LEU A O 1
ATOM 1418 N N . LEU A 1 178 ? 13.636 -1.456 5.604 1.00 95.31 178 LEU A N 1
ATOM 1419 C CA . LEU A 1 178 ? 13.659 -2.153 6.892 1.00 95.31 178 LEU A CA 1
ATOM 1420 C C . LEU A 1 178 ? 13.863 -1.186 8.060 1.00 95.31 178 LEU A C 1
ATOM 1422 O O . LEU A 1 178 ? 13.250 -1.367 9.107 1.00 95.31 178 LEU A O 1
ATOM 1426 N N . PHE A 1 179 ? 14.667 -0.137 7.881 1.00 96.81 179 PHE A N 1
ATOM 1427 C CA . PHE A 1 179 ? 14.809 0.922 8.876 1.00 96.81 179 PHE A CA 1
ATOM 1428 C C . PHE A 1 179 ? 13.493 1.688 9.088 1.00 96.81 179 PHE A C 1
ATOM 1430 O O . PHE A 1 179 ? 13.114 1.957 10.227 1.00 96.81 179 PHE A O 1
ATOM 1437 N N . ILE A 1 180 ? 12.742 1.982 8.023 1.00 96.06 180 ILE A N 1
ATOM 1438 C CA . ILE A 1 180 ? 11.407 2.596 8.135 1.00 96.06 180 ILE A CA 1
ATOM 1439 C C . ILE A 1 180 ? 10.428 1.656 8.858 1.00 96.06 180 ILE A C 1
ATOM 1441 O O . ILE A 1 180 ? 9.693 2.082 9.748 1.00 96.06 180 ILE A O 1
ATOM 1445 N N . VAL A 1 181 ? 10.442 0.360 8.540 1.00 95.94 181 VAL A N 1
ATOM 1446 C CA . VAL A 1 181 ? 9.612 -0.636 9.241 1.00 95.94 181 VAL A CA 1
ATOM 1447 C C . VAL A 1 181 ? 9.991 -0.701 10.722 1.00 95.94 181 VAL A C 1
ATOM 1449 O O . VAL A 1 181 ? 9.126 -0.635 11.588 1.00 95.94 181 VAL A O 1
ATOM 1452 N N . PHE A 1 182 ? 11.284 -0.763 11.036 1.00 96.44 182 PHE A N 1
ATOM 1453 C CA . PHE A 1 182 ? 11.760 -0.800 12.415 1.00 96.44 182 PHE A CA 1
ATOM 1454 C C . PHE A 1 182 ? 11.343 0.453 13.192 1.00 96.44 182 PHE A C 1
ATOM 1456 O O . PHE A 1 182 ? 10.758 0.341 14.265 1.00 96.44 182 PHE A O 1
ATOM 1463 N N . THR A 1 183 ? 11.568 1.643 12.629 1.00 95.19 183 THR A N 1
ATOM 1464 C CA . THR A 1 183 ? 11.196 2.907 13.282 1.00 95.19 183 THR A CA 1
ATOM 1465 C C . THR A 1 183 ? 9.690 3.019 13.494 1.00 95.19 183 THR A C 1
ATOM 1467 O O . THR A 1 183 ? 9.261 3.445 14.563 1.00 95.19 183 THR A O 1
ATOM 1470 N N . THR A 1 184 ? 8.872 2.586 12.532 1.00 94.25 184 THR A N 1
ATOM 1471 C CA . THR A 1 184 ? 7.406 2.604 12.664 1.00 94.25 184 THR A CA 1
ATOM 1472 C C . THR A 1 184 ? 6.903 1.599 13.700 1.00 94.25 184 THR A C 1
ATOM 1474 O O . THR A 1 184 ? 6.039 1.949 14.502 1.00 94.25 184 THR A O 1
ATOM 1477 N N . VAL A 1 185 ? 7.484 0.398 13.774 1.00 94.12 185 VAL A N 1
ATOM 1478 C CA . VAL A 1 185 ? 7.180 -0.584 14.830 1.00 94.12 185 VAL A CA 1
ATOM 1479 C C . VAL A 1 185 ? 7.582 -0.057 16.209 1.00 94.12 185 VAL A C 1
ATOM 1481 O O . VAL A 1 185 ? 6.788 -0.144 17.148 1.00 94.12 185 VAL A O 1
ATOM 1484 N N . SER A 1 186 ? 8.775 0.529 16.347 1.00 93.62 186 SER A N 1
ATOM 1485 C CA . SER A 1 186 ? 9.216 1.144 17.603 1.00 93.62 186 SER A CA 1
ATOM 1486 C C . SER A 1 186 ? 8.304 2.295 18.016 1.00 93.62 186 SER A C 1
ATOM 1488 O O . SER A 1 186 ? 7.910 2.366 19.175 1.00 93.62 186 SER A O 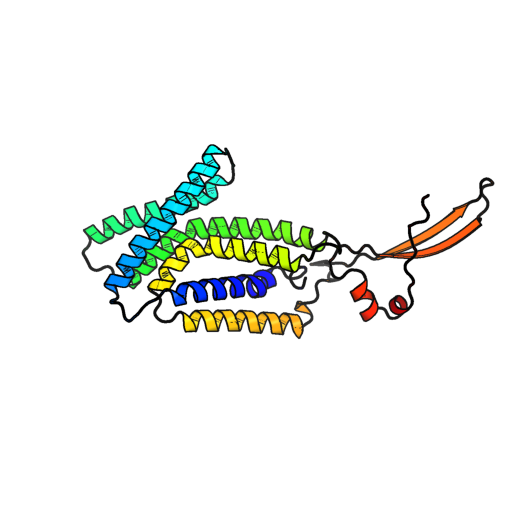1
ATOM 1490 N N . LEU A 1 187 ? 7.906 3.156 17.076 1.00 93.44 187 LEU A N 1
ATOM 1491 C CA . LEU A 1 187 ? 6.989 4.263 17.336 1.00 93.44 187 LEU A CA 1
ATOM 1492 C C . LEU A 1 187 ? 5.638 3.749 17.844 1.00 93.44 187 LEU A C 1
ATOM 1494 O O . LEU A 1 187 ? 5.156 4.206 18.873 1.00 93.44 187 LEU A O 1
ATOM 1498 N N . VAL A 1 188 ? 5.054 2.756 17.175 1.00 92.62 188 VAL A N 1
ATOM 1499 C CA . VAL A 1 188 ? 3.768 2.159 17.569 1.00 92.62 188 VAL A CA 1
ATOM 1500 C C . VAL A 1 188 ? 3.841 1.465 18.929 1.00 92.62 188 VAL A C 1
ATOM 1502 O O . VAL A 1 188 ? 2.863 1.492 19.669 1.00 92.62 188 VAL A O 1
ATOM 1505 N N . SER A 1 189 ? 4.980 0.856 19.263 1.00 89.75 189 SER A N 1
ATOM 1506 C CA . SER A 1 189 ? 5.135 0.073 20.497 1.00 89.75 189 SER A CA 1
ATOM 1507 C C . SER A 1 189 ? 5.504 0.926 21.712 1.00 89.75 189 SER A C 1
ATOM 1509 O O . SER A 1 189 ? 5.099 0.611 22.825 1.00 89.75 189 SER A O 1
ATOM 1511 N N . LEU A 1 190 ? 6.294 1.987 21.514 1.00 91.12 190 LEU A N 1
ATOM 1512 C CA . LEU A 1 190 ? 6.848 2.814 22.594 1.00 91.12 190 LEU A CA 1
ATOM 1513 C C . LEU A 1 190 ? 6.066 4.110 22.827 1.00 91.12 190 LEU A C 1
ATOM 1515 O O . LEU A 1 190 ? 6.314 4.798 23.814 1.00 91.12 190 LEU A O 1
ATOM 1519 N N . THR A 1 191 ? 5.149 4.475 21.929 1.00 88.75 191 THR A N 1
ATOM 1520 C CA . THR A 1 191 ? 4.381 5.723 22.026 1.00 88.75 191 THR A CA 1
ATOM 1521 C C . THR A 1 191 ? 2.876 5.460 21.976 1.00 88.75 191 THR A C 1
ATOM 1523 O O . THR A 1 191 ? 2.437 4.466 21.392 1.00 88.75 191 THR A O 1
ATOM 1526 N N . PRO A 1 192 ? 2.046 6.377 22.511 1.00 85.06 192 PRO A N 1
ATOM 1527 C CA . PRO A 1 192 ? 0.590 6.266 22.418 1.00 85.06 192 PRO A CA 1
ATOM 1528 C C . PRO A 1 192 ? 0.057 6.395 20.983 1.00 85.06 192 PRO A C 1
ATOM 1530 O O . PRO A 1 192 ? -1.143 6.247 20.770 1.00 85.06 192 PRO A O 1
ATOM 1533 N N . LEU A 1 193 ? 0.910 6.640 19.980 1.00 85.62 193 LEU A N 1
ATOM 1534 C CA . LEU A 1 193 ? 0.498 6.706 18.579 1.00 85.62 193 LEU A CA 1
ATOM 1535 C C . LEU A 1 193 ? -0.073 5.376 18.070 1.00 85.62 193 LEU A C 1
ATOM 1537 O O . LEU A 1 193 ? -0.923 5.369 17.184 1.00 85.62 193 LEU A O 1
ATOM 1541 N N . GLY A 1 194 ? 0.386 4.258 18.640 1.00 83.62 194 GLY A N 1
ATOM 1542 C CA . GLY A 1 194 ? -0.142 2.929 18.350 1.00 83.62 194 GLY A CA 1
ATOM 1543 C C . GLY A 1 194 ? -1.502 2.641 18.982 1.00 83.62 194 GLY A C 1
ATOM 1544 O O . GLY A 1 194 ? -2.101 1.608 18.677 1.00 83.62 194 GLY A O 1
ATOM 1545 N N . PHE A 1 195 ? -1.991 3.520 19.862 1.00 86.62 195 PHE A N 1
ATOM 1546 C CA . PHE A 1 195 ? -3.257 3.323 20.546 1.00 86.62 195 PHE A CA 1
ATOM 1547 C C . PHE A 1 195 ? -4.428 3.645 19.599 1.00 86.62 195 PHE A C 1
ATOM 1549 O O . PHE A 1 195 ? -4.513 4.762 19.080 1.00 86.62 195 PHE A O 1
ATOM 1556 N N . PRO A 1 196 ? -5.335 2.684 19.351 1.00 83.81 196 PRO A N 1
ATOM 1557 C CA . PRO A 1 196 ? -6.342 2.816 18.302 1.00 83.81 196 PRO A CA 1
ATOM 1558 C C . PRO A 1 196 ? -7.494 3.758 18.663 1.00 83.81 196 PRO A C 1
ATOM 1560 O O . PRO A 1 196 ? -8.197 4.191 17.757 1.00 83.81 196 PRO A O 1
ATOM 1563 N N . TYR A 1 197 ? -7.700 4.086 19.942 1.00 84.62 197 TYR A N 1
ATOM 1564 C CA . TYR A 1 197 ? -8.832 4.915 20.364 1.00 84.62 197 TYR A CA 1
ATOM 1565 C C . TYR A 1 197 ? -8.412 6.338 20.712 1.00 84.62 197 TYR A C 1
ATOM 1567 O O . TYR A 1 197 ? -7.285 6.604 21.128 1.00 84.62 197 TYR A O 1
ATOM 1575 N N . SER A 1 198 ? -9.341 7.270 20.557 1.00 82.88 198 SER A N 1
ATOM 1576 C CA . SER A 1 198 ? -9.145 8.663 20.934 1.00 82.88 198 SER A CA 1
ATOM 1577 C C . SER A 1 198 ? -10.466 9.285 21.354 1.00 82.88 198 SER A C 1
ATOM 1579 O O . SER A 1 198 ? -11.486 9.066 20.700 1.00 82.88 198 SER A O 1
ATOM 1581 N N . GLY A 1 199 ? -10.424 10.046 22.447 1.00 79.00 199 GLY A N 1
ATOM 1582 C CA . GLY A 1 199 ? -11.507 10.928 22.884 1.00 79.00 199 GLY A CA 1
ATOM 1583 C C . GLY A 1 199 ? -11.324 12.371 22.413 1.00 79.00 199 GLY A C 1
ATOM 1584 O O . GLY A 1 199 ? -11.938 13.259 22.984 1.00 79.00 199 GLY A O 1
ATOM 1585 N N . ASP A 1 200 ? -10.439 12.602 21.443 1.00 84.31 200 ASP A N 1
ATOM 1586 C CA . ASP A 1 200 ? -10.218 13.918 20.850 1.00 84.31 200 ASP A CA 1
ATOM 1587 C C . ASP A 1 200 ? -11.446 14.347 20.035 1.00 84.31 200 ASP A C 1
ATOM 1589 O O . ASP A 1 200 ? -11.986 13.553 19.258 1.00 84.31 200 ASP A O 1
ATOM 1593 N N . GLU A 1 201 ? -11.895 15.586 20.221 1.00 80.94 201 GLU A N 1
ATOM 1594 C CA . GLU A 1 201 ? -13.103 16.109 19.576 1.00 80.94 201 GLU A CA 1
ATOM 1595 C C . GLU A 1 201 ? -12.896 16.313 18.069 1.00 80.94 201 GLU A C 1
ATOM 1597 O O . GLU A 1 201 ? -13.829 16.129 17.287 1.00 80.94 201 GLU A O 1
ATOM 1602 N N . GLU A 1 202 ? -11.666 16.618 17.644 1.00 81.75 202 GLU A N 1
ATOM 1603 C CA . GLU A 1 202 ? -11.333 16.844 16.232 1.00 81.75 202 GLU A CA 1
ATOM 1604 C C . GLU A 1 202 ? -11.172 15.537 15.435 1.00 81.75 202 GLU A C 1
ATOM 1606 O O . GLU A 1 202 ? -11.359 15.517 14.217 1.00 81.75 202 GLU A O 1
ATOM 1611 N N . SER A 1 203 ? -10.841 14.425 16.103 1.00 77.12 203 SER A N 1
ATOM 1612 C CA . SER A 1 203 ? -10.644 13.112 15.471 1.00 77.12 203 SER A CA 1
ATOM 1613 C C . SER A 1 203 ? -11.099 11.972 16.394 1.00 77.12 203 SER A C 1
ATOM 1615 O O . SER A 1 203 ? -10.279 11.217 16.939 1.00 77.12 203 SER A O 1
ATOM 1617 N N . PRO A 1 204 ? -12.422 11.831 16.602 1.00 80.31 204 PRO A N 1
ATOM 1618 C CA . PRO A 1 204 ? -12.955 10.873 17.553 1.00 80.31 204 PRO A CA 1
ATOM 1619 C C . PRO A 1 204 ? -12.807 9.442 17.027 1.00 80.31 204 PRO A C 1
ATOM 1621 O O . PRO A 1 204 ? -13.356 9.064 15.989 1.00 80.31 204 PRO A O 1
ATOM 1624 N N . ALA A 1 205 ? -12.140 8.600 17.814 1.00 81.69 205 ALA A N 1
ATOM 1625 C CA . ALA A 1 205 ? -12.071 7.154 17.611 1.00 81.69 205 ALA A CA 1
ATOM 1626 C C . ALA A 1 205 ? -12.547 6.442 18.892 1.00 81.69 205 ALA A C 1
ATOM 1628 O O . ALA A 1 205 ? -11.736 5.840 19.597 1.00 81.69 205 ALA A O 1
ATOM 1629 N N . PRO A 1 206 ? -13.840 6.546 19.254 1.00 77.69 206 PRO A N 1
ATOM 1630 C CA . PRO A 1 206 ? -14.316 6.117 20.562 1.00 77.69 206 PRO A CA 1
ATOM 1631 C C . PRO A 1 206 ? -14.505 4.601 20.646 1.00 77.69 206 PRO A C 1
ATOM 1633 O O . PRO A 1 206 ? -15.013 3.964 19.718 1.00 77.69 206 PRO A O 1
ATOM 1636 N N . MET A 1 207 ? -14.189 4.045 21.814 1.00 78.31 207 MET A N 1
ATOM 1637 C CA . MET A 1 207 ? -14.696 2.740 22.232 1.00 78.31 207 MET A CA 1
ATOM 1638 C C . MET A 1 207 ? -16.115 2.917 22.786 1.00 78.31 207 MET A C 1
ATOM 1640 O O . MET A 1 207 ? -16.371 3.849 23.548 1.00 78.31 207 MET A O 1
ATOM 1644 N N . ARG A 1 208 ? -17.056 2.054 22.389 1.00 78.69 208 ARG A N 1
ATOM 1645 C CA . ARG A 1 208 ? -18.471 2.199 22.762 1.00 78.69 208 ARG A CA 1
ATOM 1646 C C . ARG A 1 208 ? -18.809 1.354 23.985 1.00 78.69 208 ARG A C 1
ATOM 1648 O O . ARG A 1 208 ? -18.705 0.130 23.949 1.00 78.69 208 ARG A O 1
ATOM 1655 N N . LEU A 1 209 ? -19.249 2.033 25.037 1.00 80.31 209 LEU A N 1
ATOM 1656 C CA . LEU A 1 209 ? -19.701 1.455 26.294 1.00 80.31 209 LEU A CA 1
ATOM 1657 C C . LEU A 1 209 ? -21.057 2.075 26.631 1.00 80.31 209 LEU A C 1
ATOM 1659 O O . LEU A 1 209 ? -21.176 3.298 26.680 1.00 80.31 209 LEU A O 1
ATOM 1663 N N . TYR A 1 210 ? -22.071 1.241 26.835 1.00 84.81 210 TYR A N 1
ATOM 1664 C CA . TYR A 1 210 ? -23.420 1.688 27.159 1.00 84.81 210 TYR A CA 1
ATOM 1665 C C . TYR A 1 210 ? -23.772 1.238 28.569 1.00 84.81 210 TYR A C 1
ATOM 1667 O O . TYR A 1 210 ? -23.672 0.057 28.882 1.00 84.81 210 TYR A O 1
ATOM 1675 N N . HIS A 1 211 ? -24.195 2.162 29.427 1.00 86.44 211 HIS A N 1
ATOM 1676 C CA . HIS A 1 211 ? -24.863 1.785 30.668 1.00 86.44 211 HIS A CA 1
ATOM 1677 C C . HIS A 1 211 ? -26.286 1.336 30.323 1.00 86.44 211 HIS A C 1
ATOM 1679 O O . HIS A 1 211 ? -26.987 2.015 29.572 1.00 86.44 211 HIS A O 1
ATOM 1685 N N . THR A 1 212 ? -26.693 0.168 30.802 1.00 86.75 212 THR A N 1
ATOM 1686 C CA . THR A 1 212 ? -28.005 -0.419 30.531 1.00 86.75 212 THR A CA 1
ATOM 1687 C C . THR A 1 212 ? -28.640 -0.830 31.846 1.00 86.75 212 THR A C 1
ATOM 1689 O O . THR A 1 212 ? -27.996 -1.448 32.688 1.00 86.75 212 THR A O 1
ATOM 1692 N N . GLU A 1 213 ? -29.909 -0.489 32.004 1.00 90.00 213 GLU A N 1
ATOM 1693 C CA . GLU A 1 213 ? -30.730 -0.838 33.156 1.00 90.00 213 GLU A CA 1
ATOM 1694 C C . GLU A 1 213 ? -31.918 -1.653 32.648 1.00 90.00 213 GLU A C 1
ATOM 1696 O O . GLU A 1 213 ? -32.517 -1.302 31.625 1.00 90.00 213 GLU A O 1
ATOM 1701 N N . ARG A 1 214 ? -32.221 -2.776 33.303 1.00 89.19 214 ARG A N 1
ATOM 1702 C CA . ARG A 1 214 ? -33.347 -3.640 32.949 1.00 89.19 214 ARG A CA 1
ATOM 1703 C C . ARG A 1 214 ? -34.274 -3.790 34.141 1.00 89.19 214 ARG A C 1
ATOM 1705 O O . ARG A 1 214 ? -33.883 -4.232 35.218 1.00 89.19 214 ARG A O 1
ATOM 1712 N N . THR A 1 215 ? -35.537 -3.483 33.900 1.00 91.50 215 THR A N 1
ATOM 1713 C CA . THR A 1 215 ? -36.642 -3.627 34.845 1.00 91.50 215 THR A CA 1
ATOM 1714 C C . THR A 1 215 ? -37.534 -4.764 34.360 1.00 91.50 215 THR A C 1
ATOM 1716 O O . THR A 1 215 ? -38.087 -4.715 33.260 1.00 91.50 215 THR A O 1
ATOM 1719 N N . PHE A 1 216 ? -37.677 -5.815 35.160 1.00 90.38 216 PHE A N 1
ATOM 1720 C CA . PHE A 1 216 ? -38.540 -6.950 34.847 1.00 90.38 216 PHE A CA 1
ATOM 1721 C C . PHE A 1 216 ? -39.889 -6.758 35.530 1.00 90.38 216 PHE A C 1
ATOM 1723 O O . PHE A 1 216 ? -39.945 -6.609 36.748 1.00 90.38 216 PHE A O 1
ATOM 1730 N N . TYR A 1 217 ? -40.980 -6.816 34.771 1.00 91.94 217 TYR A N 1
ATOM 1731 C CA . TYR A 1 217 ? -42.341 -6.679 35.294 1.00 91.94 217 TYR A CA 1
ATOM 1732 C C . TYR A 1 217 ? -43.072 -8.027 35.296 1.00 91.94 217 TYR A C 1
ATOM 1734 O O . TYR A 1 217 ? -42.896 -8.852 34.400 1.00 91.94 217 TYR A O 1
ATOM 1742 N N . ASN A 1 218 ? -43.914 -8.254 36.303 1.00 90.38 218 ASN A N 1
ATOM 1743 C CA . ASN A 1 218 ? -44.860 -9.370 36.330 1.00 90.38 218 ASN A CA 1
ATOM 1744 C C . ASN A 1 218 ? -46.087 -9.076 35.450 1.00 90.38 218 ASN A C 1
ATOM 1746 O O . ASN A 1 218 ? -46.351 -7.928 35.099 1.00 90.38 218 ASN A O 1
ATOM 1750 N N . GLN A 1 219 ? -46.909 -10.100 35.186 1.00 90.94 219 GLN A N 1
ATOM 1751 C CA . GLN A 1 219 ? -48.185 -9.959 34.457 1.00 90.94 219 GLN A CA 1
ATOM 1752 C C . GLN A 1 219 ? -49.137 -8.924 35.086 1.00 90.94 219 GLN A C 1
ATOM 1754 O O . GLN A 1 219 ? -49.944 -8.322 34.388 1.00 90.94 219 GLN A O 1
ATOM 1759 N N . ASN A 1 220 ? -48.999 -8.672 36.391 1.00 90.88 220 ASN A N 1
ATOM 1760 C CA . ASN A 1 220 ? -49.803 -7.703 37.138 1.00 90.88 220 ASN A CA 1
ATOM 1761 C C . ASN A 1 220 ? -49.227 -6.271 37.099 1.00 90.88 220 ASN A C 1
ATOM 1763 O O . ASN A 1 220 ? -49.714 -5.403 37.817 1.00 90.88 220 ASN A O 1
ATOM 1767 N N . GLY A 1 221 ? -48.153 -6.021 36.340 1.00 87.94 221 GLY A N 1
ATOM 1768 C CA . GLY A 1 221 ? -47.485 -4.716 36.254 1.00 87.94 221 GLY A CA 1
ATOM 1769 C C . GLY A 1 221 ? -46.569 -4.366 37.436 1.00 87.94 221 GLY A C 1
ATOM 1770 O O . GLY A 1 221 ? -45.940 -3.314 37.424 1.00 87.94 221 GLY A O 1
ATOM 1771 N N . SER A 1 222 ? -46.445 -5.233 38.448 1.00 90.38 222 SER A N 1
ATOM 1772 C CA . SER A 1 222 ? -45.502 -5.048 39.561 1.00 90.38 222 SER A CA 1
ATOM 1773 C C . SER A 1 222 ? -44.068 -5.388 39.144 1.00 90.38 222 SER A C 1
ATOM 1775 O O . SER A 1 222 ? -43.858 -6.371 38.429 1.00 90.38 222 SER A O 1
ATOM 1777 N N . ILE A 1 223 ? -43.084 -4.659 39.664 1.00 91.31 223 ILE A N 1
ATOM 1778 C CA . ILE A 1 223 ? -41.659 -4.932 39.430 1.00 91.31 223 ILE A CA 1
ATOM 1779 C C . ILE A 1 223 ? -41.273 -6.261 40.100 1.00 91.31 223 ILE A C 1
ATOM 1781 O O . ILE A 1 223 ? -41.537 -6.477 41.282 1.00 91.31 223 ILE A O 1
ATOM 1785 N N . LYS A 1 224 ? -40.686 -7.170 39.322 1.00 91.00 224 LYS A N 1
ATOM 1786 C CA . LYS A 1 224 ? -40.196 -8.489 39.743 1.00 91.00 224 LYS A CA 1
ATOM 1787 C C . LYS A 1 224 ? -38.724 -8.435 40.143 1.00 91.00 224 LYS A C 1
ATOM 1789 O O . LYS A 1 224 ? -38.339 -9.033 41.142 1.00 91.00 224 LYS A O 1
ATOM 1794 N N . SER A 1 225 ? -37.912 -7.755 39.340 1.00 88.69 225 SER A N 1
ATOM 1795 C CA . SER A 1 225 ? -36.477 -7.587 39.563 1.00 88.69 225 SER A CA 1
ATOM 1796 C C . SER A 1 225 ? -35.957 -6.399 38.765 1.00 88.69 225 SER A C 1
ATOM 1798 O O . SER A 1 225 ? -36.499 -6.078 37.708 1.00 88.69 225 SER A O 1
ATOM 1800 N N . GLU A 1 226 ? -34.889 -5.785 39.254 1.00 89.62 226 GLU A N 1
ATOM 1801 C CA . GLU A 1 226 ? -34.167 -4.708 38.578 1.00 89.62 226 GLU A CA 1
ATOM 1802 C C . GLU A 1 226 ? -32.690 -5.076 38.543 1.00 89.62 226 GLU A C 1
ATOM 1804 O O . GLU A 1 226 ? -32.145 -5.563 39.538 1.00 89.62 226 GLU A O 1
ATOM 1809 N N . ASP A 1 227 ? -32.052 -4.880 37.395 1.00 87.81 227 ASP A N 1
ATOM 1810 C CA . ASP A 1 227 ? -30.608 -4.983 37.268 1.00 87.81 227 ASP A CA 1
ATOM 1811 C C . ASP A 1 227 ? -30.040 -3.842 36.425 1.00 87.81 227 ASP A C 1
ATOM 1813 O O . ASP A 1 227 ? -30.731 -3.197 35.637 1.00 87.81 227 ASP A O 1
ATOM 1817 N N . SER A 1 228 ? -28.759 -3.566 36.629 1.00 84.94 228 SER A N 1
ATOM 1818 C CA . SER A 1 228 ? -28.005 -2.613 35.830 1.00 84.94 228 SER A CA 1
ATOM 1819 C C . SER A 1 228 ? -26.636 -3.186 35.502 1.00 84.94 228 SER A C 1
ATOM 1821 O O . SER A 1 228 ? -26.078 -4.016 36.226 1.00 84.94 228 SER A O 1
ATOM 1823 N N . GLY A 1 229 ? -26.097 -2.779 34.361 1.00 84.06 229 GLY A N 1
ATOM 1824 C CA . GLY A 1 229 ? -24.822 -3.267 33.875 1.00 84.06 229 GLY A CA 1
ATOM 1825 C C . GLY A 1 229 ? -24.296 -2.449 32.709 1.00 84.06 229 GLY A C 1
ATOM 1826 O O . GLY A 1 229 ? -24.937 -1.523 32.214 1.00 84.06 229 GLY A O 1
ATOM 1827 N N . TYR A 1 230 ? -23.100 -2.806 32.257 1.00 82.50 230 TYR A N 1
ATOM 1828 C CA . TYR A 1 230 ? -22.513 -2.219 31.062 1.00 82.50 230 TYR A CA 1
ATOM 1829 C C . TYR A 1 230 ? -22.693 -3.160 29.882 1.00 82.50 230 TYR A C 1
ATOM 1831 O O . TYR A 1 230 ? -22.191 -4.285 29.882 1.00 82.50 230 TYR A O 1
ATOM 1839 N N . TRP A 1 231 ? -23.370 -2.677 28.848 1.00 81.19 231 TRP A N 1
ATOM 1840 C CA . TRP A 1 231 ? -23.376 -3.315 27.549 1.00 81.19 231 TRP A CA 1
ATOM 1841 C C . TRP A 1 231 ? -22.186 -2.818 26.733 1.00 81.19 231 TRP A C 1
ATOM 1843 O O . TRP A 1 231 ? -22.103 -1.663 26.305 1.00 81.19 231 TRP A O 1
ATOM 1853 N N . ILE A 1 232 ? -21.226 -3.717 26.550 1.00 78.94 232 ILE A N 1
ATOM 1854 C CA . ILE A 1 232 ? -19.997 -3.455 25.814 1.00 78.94 232 ILE A CA 1
ATOM 1855 C C . ILE A 1 232 ? -20.151 -4.098 24.453 1.00 78.94 232 ILE A C 1
ATOM 1857 O O . ILE A 1 232 ? -20.304 -5.314 24.355 1.00 78.94 232 ILE A O 1
ATOM 1861 N N . VAL A 1 233 ? -20.101 -3.284 23.404 1.00 78.69 233 VAL A N 1
ATOM 1862 C CA . VAL A 1 233 ? -20.185 -3.776 22.031 1.00 78.69 233 VAL A CA 1
ATOM 1863 C C . VAL A 1 233 ? -18.756 -3.928 21.504 1.00 78.69 233 VAL A C 1
ATOM 1865 O O . VAL A 1 233 ? -18.112 -2.911 21.230 1.00 78.69 233 VAL A O 1
ATOM 1868 N N . PRO A 1 234 ? -18.224 -5.159 21.367 1.00 72.81 234 PRO A N 1
ATOM 1869 C CA . PRO A 1 234 ? -16.884 -5.378 20.839 1.00 72.81 234 PRO A CA 1
ATOM 1870 C C . PRO A 1 234 ? -16.887 -5.159 19.325 1.00 72.81 234 PRO A C 1
ATOM 1872 O O . PRO A 1 234 ? -17.003 -6.102 18.547 1.00 72.81 234 PRO A O 1
ATOM 1875 N N . LEU A 1 235 ? -16.800 -3.896 18.906 1.00 76.19 235 LEU A N 1
ATOM 1876 C CA . LEU A 1 235 ? -16.730 -3.519 17.491 1.00 76.19 235 LEU A CA 1
ATOM 1877 C C . LEU A 1 235 ? -15.358 -3.805 16.869 1.00 76.19 235 LEU A C 1
ATOM 1879 O O . LEU A 1 235 ? -15.235 -3.835 15.649 1.00 76.19 235 LEU A O 1
ATOM 1883 N N . ASP A 1 236 ? -14.350 -4.068 17.691 1.00 76.38 236 ASP A N 1
ATOM 1884 C CA . ASP A 1 236 ? -12.992 -4.361 17.255 1.00 76.38 236 ASP A CA 1
ATOM 1885 C C . ASP A 1 236 ? -12.493 -5.727 17.750 1.00 76.38 236 ASP A C 1
ATOM 1887 O O . ASP A 1 236 ? -13.070 -6.358 18.639 1.00 76.38 236 ASP A O 1
ATOM 1891 N N . TYR A 1 237 ? -11.369 -6.151 17.168 1.00 77.06 237 TYR A N 1
ATOM 1892 C CA . TYR A 1 237 ? -10.689 -7.410 17.470 1.00 77.06 237 TYR A CA 1
ATOM 1893 C C . TYR A 1 237 ? -10.169 -7.527 18.907 1.00 77.06 237 TYR A C 1
ATOM 1895 O O . TYR A 1 237 ? -10.121 -8.623 19.472 1.00 77.06 237 TYR A O 1
ATOM 1903 N N . ASN A 1 238 ? -9.774 -6.409 19.518 1.00 77.19 238 ASN A N 1
ATOM 1904 C CA . ASN A 1 238 ? -9.276 -6.420 20.890 1.00 77.19 238 ASN A CA 1
ATOM 1905 C C . ASN A 1 238 ? -10.431 -6.631 21.885 1.00 77.19 238 ASN A C 1
ATOM 1907 O O . ASN A 1 238 ? -10.226 -7.209 22.957 1.00 77.19 238 ASN A O 1
ATOM 1911 N N . GLY A 1 239 ? -11.650 -6.240 21.508 1.00 72.06 239 GLY A N 1
ATOM 1912 C CA . GLY A 1 239 ? -12.872 -6.430 22.272 1.00 72.06 239 GLY A CA 1
ATOM 1913 C C . GLY A 1 239 ? -12.775 -5.830 23.682 1.00 72.06 239 GLY A C 1
ATOM 1914 O O . GLY A 1 239 ? -12.018 -4.886 23.919 1.00 72.06 239 GLY A O 1
ATOM 1915 N N . PRO A 1 240 ? -13.490 -6.391 24.674 1.00 71.06 240 PRO A N 1
ATOM 1916 C CA . PRO A 1 240 ? -13.434 -5.900 26.049 1.00 71.06 240 PRO A CA 1
ATOM 1917 C C . PRO A 1 240 ? -12.109 -6.222 26.757 1.00 71.06 240 PRO A C 1
ATOM 1919 O O . PRO A 1 240 ? -11.905 -5.762 27.878 1.00 71.06 240 PRO A O 1
ATOM 1922 N N . LYS A 1 241 ? -11.190 -6.988 26.140 1.00 74.94 241 LYS A N 1
ATOM 1923 C CA . LYS A 1 241 ? -9.923 -7.402 26.776 1.00 74.94 241 LYS A CA 1
ATOM 1924 C C . LYS A 1 241 ? -9.096 -6.196 27.211 1.00 74.94 241 LYS A C 1
ATOM 1926 O O . LYS A 1 241 ? -8.485 -6.216 28.273 1.00 74.94 241 LYS A O 1
ATOM 1931 N N . LEU A 1 242 ? -9.128 -5.137 26.405 1.00 74.75 242 LEU A N 1
ATOM 1932 C CA . LEU A 1 242 ? -8.410 -3.902 26.683 1.00 74.75 242 LEU A CA 1
ATOM 1933 C C . LEU A 1 242 ? -9.016 -3.120 27.862 1.00 74.75 242 LEU A C 1
ATOM 1935 O O . LEU A 1 242 ? -8.304 -2.432 28.586 1.00 74.75 242 LEU A O 1
ATOM 1939 N N . LEU A 1 243 ? -10.321 -3.244 28.114 1.00 75.69 243 LEU A N 1
ATOM 1940 C CA . LEU A 1 243 ? -10.964 -2.540 29.227 1.00 75.69 243 LEU A CA 1
ATOM 1941 C C . LEU A 1 243 ? -10.455 -3.045 30.579 1.00 75.69 243 LEU A C 1
ATOM 1943 O O . LEU A 1 243 ? -10.262 -2.244 31.485 1.00 75.69 243 LEU A O 1
ATOM 1947 N N . GLY A 1 244 ? -10.151 -4.341 30.700 1.00 72.25 244 GLY A N 1
ATOM 1948 C CA . GLY A 1 244 ? -9.602 -4.917 31.932 1.00 72.25 244 GLY A CA 1
ATOM 1949 C C . GLY A 1 244 ? -8.223 -4.372 32.324 1.00 72.25 244 GLY A C 1
ATOM 1950 O O . GLY A 1 244 ? -7.862 -4.428 33.499 1.00 72.25 244 GLY A O 1
ATOM 1951 N N . THR A 1 245 ? -7.454 -3.822 31.375 1.00 76.19 245 THR A N 1
ATOM 1952 C CA . THR A 1 245 ? -6.164 -3.176 31.672 1.00 76.19 245 THR A CA 1
ATOM 1953 C C . THR A 1 245 ? -6.298 -1.725 32.129 1.00 76.19 245 THR A C 1
ATOM 1955 O O . THR A 1 245 ? -5.417 -1.250 32.837 1.00 76.19 245 THR A O 1
ATOM 1958 N N . PHE A 1 246 ? -7.380 -1.033 31.757 1.00 73.44 246 PHE A N 1
ATOM 1959 C CA . PHE A 1 246 ? -7.574 0.392 32.068 1.00 73.44 246 PHE A CA 1
ATOM 1960 C C . PHE A 1 246 ? -8.615 0.654 33.161 1.00 73.44 246 PHE A C 1
ATOM 1962 O O . PHE A 1 246 ? -8.570 1.697 33.805 1.00 73.44 246 PHE A O 1
ATOM 1969 N N . ILE A 1 247 ? -9.550 -0.271 33.374 1.00 77.12 247 ILE A N 1
ATOM 1970 C CA . ILE A 1 247 ? -10.649 -0.134 34.327 1.00 77.12 247 ILE A CA 1
ATOM 1971 C C . ILE A 1 247 ? -10.569 -1.301 35.309 1.00 77.12 247 ILE A C 1
ATOM 1973 O O . ILE A 1 247 ? -10.949 -2.424 34.988 1.00 77.12 247 ILE A O 1
ATOM 1977 N N . ASP A 1 248 ? -10.111 -1.048 36.534 1.00 76.00 248 ASP A N 1
ATOM 1978 C CA . ASP A 1 248 ? -9.978 -2.104 37.549 1.00 76.00 248 ASP A CA 1
ATOM 1979 C C . ASP A 1 248 ? -11.317 -2.773 37.890 1.00 76.00 248 ASP A C 1
ATOM 1981 O O . ASP A 1 248 ? -11.368 -3.981 38.124 1.00 76.00 248 ASP A O 1
ATOM 1985 N N . GLN A 1 249 ? -12.418 -2.017 37.822 1.00 73.12 249 GLN A N 1
ATOM 1986 C CA . GLN A 1 249 ? -13.781 -2.517 38.036 1.00 73.12 249 GLN A CA 1
ATOM 1987 C C . GLN A 1 249 ? -14.179 -3.597 37.016 1.00 73.12 249 GLN A C 1
ATOM 1989 O O . GLN A 1 249 ? -15.014 -4.441 37.326 1.00 73.12 249 GLN A O 1
ATOM 1994 N N . MET A 1 250 ? -13.547 -3.627 35.835 1.00 72.06 250 MET A N 1
ATOM 1995 C CA . MET A 1 250 ? -13.804 -4.627 34.794 1.00 72.06 250 MET A CA 1
ATOM 1996 C C . MET A 1 250 ? -13.186 -5.997 35.097 1.00 72.06 250 MET A C 1
ATOM 1998 O O . MET A 1 250 ? -13.654 -6.999 34.562 1.00 72.06 250 MET A O 1
ATOM 2002 N N . LYS A 1 251 ? -12.171 -6.081 35.971 1.00 70.75 251 LYS A N 1
ATOM 2003 C CA . LYS A 1 251 ? -11.486 -7.348 36.297 1.00 70.75 251 LYS A CA 1
ATOM 2004 C C . LYS A 1 251 ? -12.385 -8.354 37.029 1.00 70.75 251 LYS A C 1
ATOM 2006 O O . LYS A 1 251 ? -12.108 -9.548 36.989 1.00 70.75 251 LYS A O 1
ATOM 2011 N N . GLY A 1 252 ? -13.445 -7.881 37.690 1.00 67.44 252 GLY A N 1
ATOM 2012 C CA . GLY A 1 252 ? -14.418 -8.709 38.416 1.00 67.44 252 GLY A CA 1
ATOM 2013 C C . GLY A 1 252 ? -15.751 -8.919 37.692 1.00 67.44 252 GLY A C 1
ATOM 2014 O O . GLY A 1 252 ? -16.644 -9.558 38.250 1.00 67.44 252 GLY A O 1
ATOM 2015 N N . VAL A 1 253 ? -15.917 -8.372 36.482 1.00 71.38 253 VAL A N 1
ATOM 2016 C CA . VAL A 1 253 ? -17.184 -8.443 35.744 1.00 71.38 253 VAL A CA 1
ATOM 2017 C C . VAL A 1 253 ? -17.383 -9.855 35.206 1.00 71.38 253 VAL A C 1
ATOM 2019 O O . VAL A 1 253 ? -16.533 -10.395 34.499 1.00 71.38 253 VAL A O 1
ATOM 2022 N N . LYS A 1 254 ? -18.527 -10.456 35.536 1.00 72.31 254 LYS A N 1
ATOM 2023 C CA . LYS A 1 254 ? -18.944 -11.741 34.971 1.00 72.31 254 LYS A CA 1
ATOM 2024 C C . LYS A 1 254 ? -19.726 -11.487 33.680 1.00 72.31 254 LYS A C 1
ATOM 2026 O O . LYS A 1 254 ? -20.595 -10.613 33.690 1.00 72.31 254 LYS A O 1
ATOM 2031 N N . PRO A 1 255 ? -19.451 -12.217 32.585 1.00 70.62 255 PRO A N 1
ATOM 2032 C CA . PRO A 1 255 ? -20.308 -12.160 31.410 1.00 70.62 255 PRO A CA 1
ATOM 2033 C C . PRO A 1 255 ? -21.714 -12.618 31.809 1.00 70.62 255 PRO A C 1
ATOM 2035 O O . PRO A 1 255 ? -21.875 -13.635 32.484 1.00 70.62 255 PRO A O 1
ATOM 2038 N N . ILE A 1 256 ? -22.722 -11.836 31.431 1.00 70.25 256 ILE A N 1
ATOM 2039 C CA . ILE A 1 256 ? -24.121 -12.235 31.567 1.00 70.25 256 ILE A CA 1
ATOM 2040 C C . ILE A 1 256 ? -24.412 -13.115 30.357 1.00 70.25 256 ILE A C 1
ATOM 2042 O O . ILE A 1 256 ? -24.338 -12.639 29.226 1.00 70.25 256 ILE A O 1
ATOM 2046 N N . ASP A 1 257 ? -24.672 -14.397 30.600 1.00 57.62 257 ASP A N 1
ATOM 2047 C CA . ASP A 1 257 ? -25.005 -15.345 29.543 1.00 57.62 257 ASP A CA 1
ATOM 2048 C C . ASP A 1 257 ? -26.346 -14.938 28.918 1.00 57.62 257 ASP A C 1
ATOM 2050 O O . ASP A 1 257 ? -27.369 -14.865 29.605 1.00 57.62 257 ASP A O 1
ATOM 2054 N N . CYS A 1 258 ? -26.340 -14.608 27.627 1.00 57.28 258 CYS A N 1
ATOM 2055 C CA . CYS A 1 258 ? -27.554 -14.236 26.896 1.00 57.28 258 CYS A CA 1
ATOM 2056 C C . CYS A 1 258 ? -28.336 -15.463 26.394 1.00 57.28 258 CYS A C 1
ATOM 2058 O O . CYS A 1 258 ? -29.322 -15.294 25.681 1.00 57.28 258 CYS A O 1
ATOM 2060 N N . ASP A 1 259 ? -27.953 -16.676 26.802 1.00 47.72 259 ASP A N 1
ATOM 2061 C CA . ASP A 1 259 ? -28.590 -17.944 26.417 1.00 47.72 259 ASP A CA 1
ATOM 2062 C C . ASP A 1 259 ? -29.987 -18.167 27.042 1.00 47.72 259 ASP A C 1
ATOM 2064 O O . ASP A 1 259 ? -30.596 -19.221 26.874 1.00 47.72 259 ASP A O 1
ATOM 2068 N N . MET A 1 260 ? -30.555 -17.169 27.728 1.00 41.62 260 MET A N 1
ATOM 2069 C CA . MET A 1 260 ? -31.892 -17.239 28.340 1.00 41.62 260 MET A CA 1
ATOM 2070 C C . MET A 1 260 ? -32.991 -16.579 27.491 1.00 41.62 260 MET A C 1
ATOM 2072 O O . MET A 1 260 ? -33.835 -15.843 28.002 1.00 41.62 260 MET A O 1
ATOM 2076 N N . LEU A 1 261 ? -32.988 -16.868 26.190 1.00 39.53 261 LEU A N 1
ATOM 2077 C CA . LEU A 1 261 ? -34.144 -16.709 25.301 1.00 39.53 261 LEU A CA 1
ATOM 2078 C C . LEU A 1 261 ? -34.453 -18.061 24.635 1.00 39.53 261 LEU A C 1
ATOM 2080 O O . LEU A 1 261 ? -34.327 -18.203 23.423 1.00 39.53 261 LEU A O 1
ATOM 2084 N N . ASN A 1 262 ? -34.828 -19.051 25.447 1.00 35.06 262 ASN A N 1
ATOM 2085 C CA . ASN A 1 262 ? -35.570 -20.240 25.017 1.00 35.06 262 ASN A CA 1
ATOM 2086 C C . ASN A 1 262 ? -36.855 -20.336 25.837 1.00 35.06 262 ASN A C 1
ATOM 2088 O O . ASN A 1 262 ? -36.757 -20.193 27.078 1.00 35.06 262 ASN A O 1
#

Secondary structure (DSSP, 8-state):
-TTTT-TTHHIIIIIHHHHHHHHHHHHHT--S---HHHHHHHHHHHHHHHHHHHHHHHHHHHHTT-TTHHHHHHHHHHHHHHHHHHHHHHHHH-S---HHHHHHHHHHHHHHHHHHHHHHHHHHHHHHHHHHTTS-SSS-HHHHHHHHHHHHHHHHHTTTHHHHHH-S-HHHHHHHHHHHHHHHHHHHHHSGGG---B--SSS-BPPPEEEEEEEEE-TTS-EEEEEEEEEE---STTGGGGHHHH-GGGGGPPP-------

Organism: Caerostris extrusa (NCBI:txid172846)

Sequence (262 aa):
MSWYRSPFLVTGLYGCSSLAAIIFIHSLTIQGEESIREKWVKEDIYFDAARLIWIFFLVILELAKINSSFIFCAWVLFPTLIRGVVGNLFNLIGPKGSVRSHLAIHISMQIIPLSLLLYCVWSMYTVFIPIMGRIGAQINPDLLVGLFTTILVFLCTSYMFLLIQVMTSSRKVIMCLLFIVFTTVSLVSLTPLGFPYSGDEESPAPMRLYHTERTFYNQNGSIKSEDSGYWIVPLDYNGPKLLGTFIDQMKGVKPIDCDMLN

InterPro domains:
  IPR053973 Endoplasmic reticulum metallopeptidase 1-like, C-terminal domain [PF22248] (204-259)
  IPR053974 Endoplasmic reticulum metallopeptidase 1/1-A, TM domain [PF22249] (1-188)